Protein AF-A0A540LUL1-F1 (afdb_monomer_lite)

Radius of gyration: 25.18 Å; chains: 1; bounding box: 66×75×73 Å

Sequence (276 aa):
MALRKRLCERSNFNGKIMDSFARYYRSKMDLRKLKPMIQKRIQNRAKDYPVSAMVPVAQEVLDSRRLVMQGVSTLLKMRFDFERVPAVVELCWQAGANDGNHLNWNSESDCVGVDGAESFSSDELILVASGTLRAWDILRNGVEKLLMVYPAKVCKHCSEIHVGPSGHKARLCGIFKYESWQGTHFWRKANVDDLVPPKTVWRRRPQDPQVLLNEGRGFYGHAPAVVELCTQAGAIAPPKYHCMMKLQGVSTTLGDQRLLHPNDQMKMPVDSKVEY

Foldseek 3Di:
DQDWDWDWDFDDDPNDTDTDTQGQRPPPPQCVVVLVVLVVVQVPDDPCPLVQVLLVLLQLLVVLVVLLQVLVCVLVVDGDDDSQVVVSNSLSVRNVHDDPPPNPVPVPPDPPPPPDPPPDDLVNLLVSLQSNLVSLVSNLVSVQVSCVVWWKKAFPQNLDIDTHPDDDADLCSPVCNPPPPRSGGDIDTDHSCSNVPQCKDWDDDPPADPDHDPVCVVFTAIGRPSQRSSVVSPYDHDPVRCVRHPPDTPPPPPDDDDDDDDDDDDDDDDDDDDDD

Secondary structure (DSSP, 8-state):
-PPP--EEEEEEETTEEEEEEE--------HHHHHHHHHHHHHTS-TT-S-GGGHHHHHHHHHHHHHHHHHHHHHHSS----TTHHHHHHHHHHTT---SSGGG--TTS-----SS-----HHHHHHHHHHHHHHHHHHHHHHHHHHHHS-EEEETTT--EEESSS----S--TTSTTSSS-----EEE--HHHHS---EEEEPPTTS-SS--GGGTTTSEEEEHHHHHHHHTTPPPPGGGHHHH-SS-----S-------S--------------

Organism: Malus baccata (NCBI:txid106549)

pLDDT: mean 70.84, std 23.22, range [24.25, 97.31]

InterPro domains:
  IPR023342 APO domain [PF05634] (123-244)
  IPR023342 APO domain [PS51499] (154-239)

Structure (mmCIF, N/CA/C/O backbone):
data_AF-A0A540LUL1-F1
#
_entry.id   AF-A0A540LUL1-F1
#
loop_
_atom_site.group_PDB
_atom_site.id
_atom_site.type_symbol
_atom_site.label_atom_id
_atom_site.label_alt_id
_atom_site.label_comp_id
_atom_site.label_asym_id
_atom_site.label_entity_id
_atom_site.label_seq_id
_atom_site.pdbx_PDB_ins_code
_atom_site.Cartn_x
_atom_site.Cartn_y
_atom_site.Cartn_z
_atom_site.occupancy
_atom_site.B_iso_or_equiv
_atom_site.auth_seq_id
_atom_site.auth_comp_id
_atom_site.auth_asym_id
_atom_site.auth_atom_id
_atom_site.pdbx_PDB_model_num
ATOM 1 N N . MET A 1 1 ? -10.818 24.308 7.235 1.00 24.25 1 MET A N 1
ATOM 2 C CA . MET A 1 1 ? -11.307 24.275 5.839 1.00 24.25 1 MET A CA 1
ATOM 3 C C . MET A 1 1 ? -10.285 23.530 4.985 1.00 24.25 1 MET A C 1
ATOM 5 O O . MET A 1 1 ? -9.140 23.949 4.953 1.00 24.25 1 MET A O 1
ATOM 9 N N . ALA A 1 2 ? -10.636 22.385 4.389 1.00 28.47 2 ALA A N 1
ATOM 10 C CA . ALA A 1 2 ? -9.714 21.597 3.559 1.00 28.47 2 ALA A CA 1
ATOM 11 C C . ALA A 1 2 ? -9.934 21.927 2.074 1.00 28.47 2 ALA A C 1
ATOM 13 O O . ALA A 1 2 ? -11.043 21.741 1.565 1.00 28.47 2 ALA A O 1
ATOM 14 N N . LEU A 1 3 ? -8.895 22.427 1.396 1.00 27.09 3 LEU A N 1
ATOM 15 C CA . LEU A 1 3 ? -8.929 22.725 -0.037 1.00 27.09 3 LEU A CA 1
ATOM 16 C C . LEU A 1 3 ? -8.998 21.418 -0.843 1.00 27.09 3 LEU A C 1
ATOM 18 O O . LEU A 1 3 ? -8.136 20.549 -0.730 1.00 27.09 3 LEU A O 1
ATOM 22 N N . ARG A 1 4 ? -10.059 21.283 -1.643 1.00 40.09 4 ARG A N 1
ATOM 23 C CA . ARG A 1 4 ? -10.372 20.115 -2.477 1.00 40.09 4 ARG A CA 1
ATOM 24 C C . ARG A 1 4 ? -9.722 20.304 -3.850 1.00 40.09 4 ARG A C 1
ATOM 26 O O . ARG A 1 4 ? -10.069 21.263 -4.530 1.00 40.09 4 ARG A O 1
ATOM 33 N N . LYS A 1 5 ? -8.841 19.400 -4.290 1.00 34.97 5 LYS A N 1
ATOM 34 C CA . LYS A 1 5 ? -8.440 19.318 -5.707 1.00 34.97 5 LYS A CA 1
ATOM 35 C C . LYS A 1 5 ? -9.134 18.117 -6.348 1.00 34.97 5 LYS A C 1
ATOM 37 O O . LYS A 1 5 ? -9.058 17.010 -5.825 1.00 34.97 5 LYS A O 1
ATOM 42 N N . ARG A 1 6 ? -9.859 18.362 -7.441 1.00 37.06 6 ARG A N 1
ATOM 43 C CA . ARG A 1 6 ? -10.409 17.329 -8.328 1.00 37.06 6 ARG A CA 1
ATOM 44 C C . ARG A 1 6 ? -9.423 17.180 -9.486 1.00 37.06 6 ARG A C 1
ATOM 46 O O . ARG A 1 6 ? -9.056 18.198 -10.065 1.00 37.06 6 ARG A O 1
ATOM 53 N N . LEU A 1 7 ? -9.000 15.964 -9.805 1.00 39.41 7 LEU A N 1
ATOM 54 C CA . LEU A 1 7 ? -8.340 15.669 -11.076 1.00 39.41 7 LEU A CA 1
ATOM 55 C C . LEU A 1 7 ? -9.301 14.797 -11.884 1.00 39.41 7 LEU A C 1
ATOM 57 O O . LEU A 1 7 ? -9.873 13.848 -11.353 1.00 39.41 7 LEU A O 1
ATOM 61 N N . CYS A 1 8 ? -9.550 15.202 -13.126 1.00 32.28 8 CYS A N 1
ATOM 62 C CA . CYS A 1 8 ? -10.336 14.440 -14.086 1.00 32.28 8 CYS A CA 1
ATOM 63 C C . CYS A 1 8 ? -9.352 13.610 -14.910 1.00 32.28 8 CYS A C 1
ATOM 65 O O . CYS A 1 8 ? -8.511 14.186 -15.600 1.00 32.28 8 CYS A O 1
ATOM 67 N N . GLU A 1 9 ? -9.422 12.283 -14.815 1.00 40.88 9 GLU A N 1
ATOM 68 C CA . GLU A 1 9 ? -8.696 11.405 -15.731 1.00 40.88 9 GLU A CA 1
ATOM 69 C C . GLU A 1 9 ? -9.647 10.976 -16.849 1.00 40.88 9 GLU A C 1
ATOM 71 O O . GLU A 1 9 ? -10.632 10.266 -16.630 1.00 40.88 9 GLU A O 1
ATOM 76 N N . ARG A 1 10 ? -9.349 11.452 -18.061 1.00 31.47 10 ARG A N 1
ATOM 77 C CA . ARG A 1 10 ? -10.129 11.200 -19.272 1.00 31.47 10 ARG A CA 1
ATOM 78 C C . ARG A 1 10 ? -9.593 9.930 -19.921 1.00 31.47 10 ARG A C 1
ATOM 80 O O . ARG A 1 10 ? -8.483 9.932 -20.445 1.00 31.47 10 ARG A O 1
ATOM 87 N N . SER A 1 11 ? -10.357 8.844 -19.879 1.00 41.09 11 SER A N 1
ATOM 88 C CA . SER A 1 11 ? -10.005 7.609 -20.586 1.00 41.09 11 SER A CA 1
ATOM 89 C C . SER A 1 11 ? -11.093 7.271 -21.602 1.00 41.09 11 SER A C 1
ATOM 91 O O . SER A 1 11 ? -12.271 7.164 -21.269 1.00 41.09 11 SER A O 1
ATOM 93 N N . ASN A 1 12 ? -10.696 7.177 -22.873 1.00 31.17 12 ASN A N 1
ATOM 94 C CA . ASN A 1 12 ? -11.581 6.820 -23.976 1.00 31.17 12 ASN A CA 1
ATOM 95 C C . ASN A 1 12 ? -11.591 5.300 -24.131 1.00 31.17 12 ASN A C 1
ATOM 97 O O . ASN A 1 12 ? -10.593 4.717 -24.548 1.00 31.17 12 ASN A O 1
ATOM 101 N N . PHE A 1 13 ? -12.729 4.670 -23.846 1.00 36.03 13 PHE A N 1
ATOM 102 C CA . PHE A 1 13 ? -13.002 3.295 -24.257 1.00 36.03 13 PHE A CA 1
ATOM 103 C C . PHE A 1 13 ? -14.294 3.279 -25.082 1.00 36.03 13 PHE A C 1
ATOM 105 O O . PHE A 1 13 ? -15.354 3.683 -24.610 1.00 36.03 13 PHE A O 1
ATOM 112 N N . ASN A 1 14 ? -14.194 2.827 -26.336 1.00 34.69 14 ASN A N 1
ATOM 113 C CA . ASN A 1 14 ? -15.318 2.573 -27.250 1.00 34.69 14 ASN A CA 1
ATOM 114 C C . ASN A 1 14 ? -16.305 3.742 -27.443 1.00 34.69 14 ASN A C 1
ATOM 116 O O . ASN A 1 14 ? -17.518 3.554 -27.368 1.00 34.69 14 ASN A O 1
ATOM 120 N N . GLY A 1 15 ? -15.800 4.956 -27.684 1.00 36.44 15 GLY A N 1
ATOM 121 C CA . GLY A 1 15 ? -16.637 6.102 -28.070 1.00 36.44 15 GLY A CA 1
ATOM 122 C C . GLY A 1 15 ? -17.582 6.625 -26.979 1.00 36.44 15 GLY A C 1
ATOM 123 O O . GLY A 1 15 ? -18.372 7.527 -27.245 1.00 36.44 15 GLY A O 1
ATOM 124 N N . LYS A 1 16 ? -17.491 6.108 -25.747 1.00 29.84 16 LYS A N 1
ATOM 125 C CA . LYS A 1 16 ? -18.150 6.672 -24.565 1.00 29.84 16 LYS A CA 1
ATOM 126 C C . LYS A 1 16 ? -17.089 7.309 -23.672 1.00 29.84 16 LYS A C 1
ATOM 128 O O . LYS A 1 16 ? -16.190 6.632 -23.180 1.00 29.84 16 LYS A O 1
ATOM 133 N N . ILE A 1 17 ? -17.197 8.621 -23.473 1.00 32.31 17 ILE A N 1
ATOM 134 C CA . ILE A 1 17 ? -1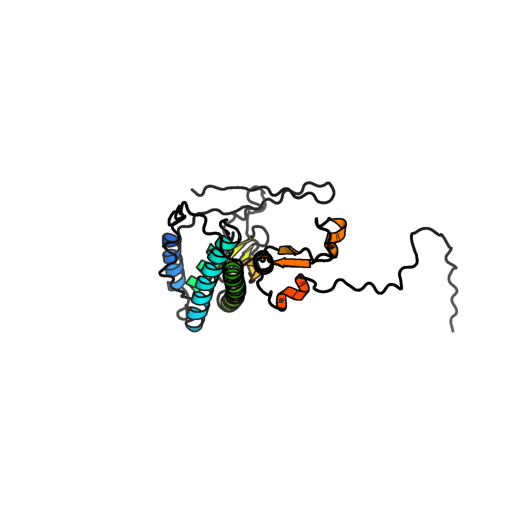6.380 9.357 -22.505 1.00 32.31 17 ILE A CA 1
ATOM 135 C C . ILE A 1 17 ? -16.874 8.951 -21.116 1.00 32.31 17 ILE A C 1
ATOM 137 O O . ILE A 1 17 ? -17.992 9.299 -20.737 1.00 32.31 17 ILE A O 1
ATOM 141 N N . MET A 1 18 ? -16.069 8.193 -20.371 1.00 26.75 18 MET A N 1
ATOM 142 C CA . MET A 1 18 ? -16.328 7.919 -18.960 1.00 26.75 18 MET A CA 1
ATOM 143 C C . MET A 1 18 ? -15.346 8.741 -18.128 1.00 26.75 18 MET A C 1
ATOM 145 O O . MET A 1 18 ? -14.151 8.449 -18.091 1.00 26.75 18 MET A O 1
ATOM 149 N N . ASP A 1 19 ? -15.850 9.792 -17.482 1.00 33.56 19 ASP A N 1
ATOM 150 C CA . ASP A 1 19 ? -15.056 10.598 -16.557 1.00 33.56 19 ASP A CA 1
ATOM 151 C C . ASP A 1 19 ? -14.828 9.799 -15.266 1.00 33.56 19 ASP A C 1
ATOM 153 O O . ASP A 1 19 ? -15.732 9.609 -14.446 1.00 33.56 19 ASP A O 1
ATOM 157 N N . SER A 1 20 ? -13.599 9.322 -15.072 1.00 32.59 20 SER A N 1
ATOM 158 C CA . SER A 1 20 ? -13.163 8.773 -13.791 1.00 32.59 20 SER A CA 1
ATOM 159 C C . SER A 1 20 ? -12.839 9.938 -12.856 1.00 32.59 20 SER A C 1
ATOM 161 O O . SER A 1 20 ? -11.774 10.556 -12.927 1.00 32.59 20 SER A O 1
ATOM 163 N N . PHE A 1 21 ? -13.778 10.279 -11.973 1.00 35.81 21 PHE A N 1
ATOM 164 C CA . PHE A 1 21 ? -13.542 11.272 -10.926 1.00 35.81 21 PHE A CA 1
ATOM 165 C C . PHE A 1 21 ? -12.774 10.645 -9.757 1.00 35.81 21 PHE A C 1
ATOM 167 O O . PHE A 1 21 ? -13.360 10.271 -8.736 1.00 35.81 21 PHE A O 1
ATOM 174 N N . ALA A 1 22 ? -11.447 10.590 -9.865 1.00 35.81 22 ALA A N 1
ATOM 175 C CA . ALA A 1 22 ? -10.591 10.344 -8.713 1.00 35.81 22 ALA A CA 1
ATOM 176 C C . ALA A 1 22 ? -10.599 11.590 -7.806 1.00 35.81 22 ALA A C 1
ATOM 178 O O . ALA A 1 22 ? -10.052 12.653 -8.118 1.00 35.81 22 ALA A O 1
ATOM 179 N N . ARG A 1 23 ? -11.281 11.496 -6.659 1.00 39.22 23 ARG A N 1
ATOM 180 C CA . ARG A 1 23 ? -11.241 12.543 -5.629 1.00 39.22 23 ARG A CA 1
ATOM 181 C C . ARG A 1 23 ? -10.072 12.280 -4.690 1.00 39.22 23 ARG A C 1
ATOM 183 O O . ARG A 1 23 ? -10.217 11.563 -3.706 1.00 39.22 23 ARG A O 1
ATOM 190 N N . TYR A 1 24 ? -8.954 12.946 -4.961 1.00 34.78 24 TYR A N 1
ATOM 191 C CA . TYR A 1 24 ? -7.818 12.997 -4.050 1.00 34.78 24 TYR A CA 1
ATOM 192 C C . TYR A 1 24 ? -8.204 13.803 -2.800 1.00 34.78 24 TYR A C 1
ATOM 194 O O . TYR A 1 24 ? -8.387 15.026 -2.853 1.00 34.78 24 TYR A O 1
ATOM 202 N N . TYR A 1 25 ? -8.318 13.149 -1.643 1.00 36.88 25 TYR A N 1
ATOM 203 C CA . TYR A 1 25 ? -8.343 13.863 -0.368 1.00 36.88 25 TYR A CA 1
ATOM 204 C C . TYR A 1 25 ? -6.926 14.359 -0.067 1.00 36.88 25 TYR A C 1
ATOM 206 O O . TYR A 1 25 ? -6.186 13.772 0.713 1.00 36.88 25 TYR A O 1
ATOM 214 N N . ARG A 1 26 ? -6.538 15.491 -0.669 1.00 37.81 26 ARG A N 1
ATOM 215 C CA . ARG A 1 26 ? -5.330 16.232 -0.277 1.00 37.81 26 ARG A CA 1
ATOM 216 C C . ARG A 1 26 ? -5.616 17.025 0.996 1.00 37.81 26 ARG A C 1
ATOM 218 O O . ARG A 1 26 ? -5.433 18.238 1.039 1.00 37.81 26 ARG A O 1
ATOM 225 N N . SER A 1 27 ? -6.090 16.371 2.055 1.00 39.91 27 SER A N 1
ATOM 226 C CA . SER A 1 27 ? -5.878 16.956 3.370 1.00 39.91 27 SER A CA 1
ATOM 227 C C . SER A 1 27 ? -4.397 16.769 3.649 1.00 39.91 27 SER A C 1
ATOM 229 O O . SER A 1 27 ? -3.958 15.639 3.851 1.00 39.91 27 SER A O 1
ATOM 231 N N . LYS A 1 28 ? -3.623 17.860 3.653 1.00 48.78 28 LYS A N 1
ATOM 232 C CA . LYS A 1 28 ? -2.400 17.927 4.461 1.00 48.78 28 LYS A CA 1
ATOM 233 C C . LYS A 1 28 ? -2.840 17.677 5.909 1.00 48.78 28 LYS A C 1
ATOM 235 O O . LYS A 1 28 ? -3.127 18.613 6.649 1.00 48.78 28 LYS A O 1
ATOM 240 N N . MET A 1 29 ? -3.080 16.416 6.253 1.00 56.56 29 MET A N 1
ATOM 241 C CA . MET A 1 29 ? -3.475 16.015 7.584 1.00 56.56 29 MET A CA 1
ATOM 242 C C . MET A 1 29 ? -2.205 16.085 8.401 1.00 56.56 29 MET A C 1
ATOM 244 O O . MET A 1 29 ? -1.263 15.336 8.155 1.00 56.56 29 MET A O 1
ATOM 248 N N . ASP A 1 30 ? -2.159 17.049 9.308 1.00 64.88 30 ASP A N 1
ATOM 249 C CA . ASP A 1 30 ? -1.009 17.219 10.171 1.00 64.88 30 ASP A CA 1
ATOM 250 C C . ASP A 1 30 ? -0.909 16.001 11.094 1.00 64.88 30 ASP A C 1
ATOM 252 O O . ASP A 1 30 ? -1.713 15.821 12.015 1.00 64.88 30 ASP A O 1
ATOM 256 N N . LEU A 1 31 ? 0.073 15.146 10.816 1.00 67.88 31 LEU A N 1
ATOM 257 C CA . LEU A 1 31 ? 0.349 13.944 11.592 1.00 67.88 31 LEU A CA 1
ATOM 258 C C . LEU A 1 31 ? 0.631 14.282 13.065 1.00 67.88 31 LEU A C 1
ATOM 260 O O . LEU A 1 31 ? 0.287 13.478 13.931 1.00 67.88 31 LEU A O 1
ATOM 264 N N . ARG A 1 32 ? 1.138 15.492 13.365 1.00 71.75 32 ARG A N 1
ATOM 265 C CA . ARG A 1 32 ? 1.334 15.992 14.740 1.00 71.75 32 ARG A CA 1
ATOM 266 C C . ARG A 1 32 ? 0.008 16.151 15.485 1.00 71.75 32 ARG A C 1
ATOM 268 O O . ARG A 1 32 ? -0.038 15.949 16.692 1.00 71.75 32 ARG A O 1
ATOM 275 N N . LYS A 1 33 ? -1.080 16.473 14.775 1.00 74.62 33 LYS A N 1
ATOM 276 C CA . LYS A 1 33 ? -2.435 16.601 15.344 1.00 74.62 33 LYS A CA 1
ATOM 277 C C . LYS A 1 33 ? -3.183 15.274 15.356 1.00 74.62 33 LYS A C 1
ATOM 279 O O . LYS A 1 33 ? -3.957 15.015 16.272 1.00 74.62 33 LYS A O 1
ATOM 284 N N . LEU A 1 34 ? -2.948 14.424 14.358 1.00 71.06 34 LEU A N 1
ATOM 285 C CA . LEU A 1 34 ? -3.613 13.129 14.253 1.00 71.06 34 LEU A CA 1
ATOM 286 C C . LEU A 1 34 ? -3.097 12.119 15.295 1.00 71.06 34 LEU A C 1
ATOM 288 O O . LEU A 1 34 ? -3.907 11.466 15.953 1.00 71.06 34 LEU A O 1
ATOM 292 N N . LYS A 1 35 ? -1.775 12.015 15.489 1.00 75.19 35 LYS A N 1
ATOM 293 C CA . LYS A 1 35 ? -1.147 11.071 16.434 1.00 75.19 35 LYS A CA 1
ATOM 294 C C . LYS A 1 35 ? -1.770 11.108 17.846 1.00 75.19 35 LYS A C 1
ATOM 296 O O . LYS A 1 35 ? -2.205 10.051 18.307 1.00 75.19 35 LYS A O 1
ATOM 301 N N . PRO A 1 36 ? -1.928 12.270 18.518 1.00 80.19 36 PRO A N 1
ATOM 302 C CA . PRO A 1 36 ? -2.542 12.313 19.848 1.00 80.19 36 PRO A CA 1
ATOM 303 C C . PRO A 1 36 ? -4.034 11.946 19.834 1.00 80.19 36 PRO A C 1
ATOM 305 O O . PRO A 1 36 ? -4.521 11.313 20.770 1.00 80.19 36 PRO A O 1
ATOM 308 N N . MET A 1 37 ? -4.775 12.267 18.764 1.00 78.25 37 MET A N 1
ATOM 309 C CA . MET A 1 37 ? -6.179 11.849 18.630 1.00 78.25 37 MET A CA 1
ATOM 310 C C . MET A 1 37 ? -6.319 10.326 18.508 1.00 78.25 37 MET A C 1
ATOM 312 O O . MET A 1 37 ? -7.299 9.749 18.980 1.00 78.25 37 MET A O 1
ATOM 316 N N . ILE A 1 38 ? -5.359 9.662 17.865 1.00 76.88 38 ILE A N 1
ATOM 317 C CA . ILE A 1 38 ? -5.307 8.199 17.745 1.00 76.88 38 ILE A CA 1
ATOM 318 C C . ILE A 1 38 ? -4.949 7.570 19.077 1.00 76.88 38 ILE A C 1
ATOM 320 O O . ILE A 1 38 ? -5.672 6.695 19.541 1.00 76.88 38 ILE A O 1
ATOM 324 N N . GLN A 1 39 ? -3.889 8.056 19.720 1.00 76.88 39 GLN A N 1
ATOM 325 C CA . GLN A 1 39 ? -3.465 7.561 21.027 1.00 76.88 39 GLN A CA 1
ATOM 326 C C . GLN A 1 39 ? -4.587 7.679 22.061 1.00 76.88 39 GLN A C 1
ATOM 328 O O . GLN A 1 39 ? -4.868 6.710 22.758 1.00 76.88 39 GLN A O 1
ATOM 333 N N . LYS A 1 40 ? -5.324 8.798 22.084 1.00 79.12 40 LYS A N 1
ATOM 334 C CA . LYS A 1 40 ? -6.499 8.954 22.955 1.00 79.12 40 LYS A CA 1
ATOM 335 C C . LYS A 1 40 ? -7.617 7.956 22.628 1.00 79.12 40 LYS A C 1
ATOM 337 O O . LYS A 1 40 ? -8.252 7.423 23.531 1.00 79.12 40 LYS A O 1
ATOM 342 N N . ARG A 1 41 ? -7.859 7.667 21.341 1.00 75.81 41 ARG A N 1
ATOM 343 C CA . ARG A 1 41 ? -8.819 6.626 20.921 1.00 75.81 41 ARG A CA 1
ATOM 344 C C . ARG A 1 41 ? -8.369 5.227 21.335 1.00 75.81 41 ARG A C 1
ATOM 346 O O . ARG A 1 41 ? -9.227 4.414 21.647 1.00 75.81 41 ARG A O 1
ATOM 353 N N . ILE A 1 42 ? -7.066 4.959 21.324 1.00 74.62 42 ILE A N 1
ATOM 354 C CA . ILE A 1 42 ? -6.462 3.686 21.727 1.00 74.62 42 ILE A CA 1
ATOM 355 C C . ILE A 1 42 ? -6.534 3.488 23.243 1.00 74.62 42 ILE A C 1
ATOM 357 O O . ILE A 1 42 ? -6.931 2.418 23.680 1.00 74.62 42 ILE A O 1
ATOM 361 N N . GLN A 1 43 ? -6.218 4.516 24.034 1.00 71.06 43 GLN A N 1
ATOM 362 C CA . GLN A 1 43 ? -6.293 4.473 25.502 1.00 71.06 43 GLN A CA 1
ATOM 363 C C . GLN A 1 43 ? -7.691 4.101 26.014 1.00 71.06 43 GLN A C 1
ATOM 365 O O . GLN A 1 43 ? -7.821 3.502 27.074 1.00 71.06 43 GLN A O 1
ATOM 370 N N . ASN A 1 44 ? -8.730 4.424 25.240 1.00 69.38 44 ASN A N 1
ATOM 371 C CA . ASN A 1 44 ? -10.119 4.098 25.555 1.00 69.38 44 ASN A CA 1
ATOM 372 C C . ASN A 1 44 ? -10.569 2.716 25.026 1.00 69.38 44 ASN A C 1
ATOM 374 O O . ASN A 1 44 ? -11.757 2.402 25.105 1.00 69.38 44 ASN A O 1
ATOM 378 N N . ARG A 1 45 ? -9.674 1.912 24.429 1.00 74.06 45 ARG A N 1
ATOM 379 C CA . ARG A 1 45 ? -9.963 0.537 23.972 1.00 74.06 45 ARG A CA 1
ATOM 380 C C . ARG A 1 45 ? -9.762 -0.479 25.102 1.00 74.06 45 ARG A C 1
ATOM 382 O O . ARG A 1 45 ? -9.459 -0.128 26.237 1.00 74.06 45 ARG A O 1
ATOM 389 N N . ALA A 1 46 ? -9.977 -1.752 24.772 1.00 66.44 46 ALA A N 1
ATOM 390 C CA . ALA A 1 46 ? -9.728 -2.878 25.661 1.00 66.44 46 ALA A CA 1
ATOM 391 C C . ALA A 1 46 ? -8.272 -2.896 26.182 1.00 66.44 46 ALA A C 1
ATOM 393 O O . ALA A 1 46 ? -7.355 -2.399 25.526 1.00 66.44 46 ALA A O 1
ATOM 394 N N . LYS A 1 47 ? -8.083 -3.437 27.395 1.00 68.50 47 LYS A N 1
ATOM 395 C CA . LYS A 1 47 ? -6.816 -3.390 28.158 1.00 68.50 47 LYS A CA 1
ATOM 396 C C . LYS A 1 47 ? -5.642 -4.118 27.489 1.00 68.50 47 LYS A C 1
ATOM 398 O O . LYS A 1 47 ? -4.499 -3.884 27.855 1.00 68.50 47 LYS A O 1
ATOM 403 N N . ASP A 1 48 ? -5.922 -5.002 26.545 1.00 74.44 48 ASP A N 1
ATOM 404 C CA . ASP A 1 48 ? -4.980 -5.832 25.789 1.00 74.44 48 ASP A CA 1
ATOM 405 C C . ASP A 1 48 ? -4.378 -5.116 24.565 1.00 74.44 48 ASP A C 1
ATOM 407 O O . ASP A 1 48 ? -3.667 -5.717 23.759 1.00 74.44 48 ASP A O 1
ATOM 411 N N . TYR A 1 49 ? -4.650 -3.818 24.422 1.00 75.94 49 TYR A N 1
ATOM 412 C CA . TYR A 1 49 ? -4.253 -3.019 23.278 1.00 75.94 49 TYR A CA 1
ATOM 413 C C . TYR A 1 49 ? -3.180 -1.970 23.635 1.00 75.94 49 TYR A C 1
ATOM 415 O O . TYR A 1 49 ? -3.338 -1.254 24.624 1.00 75.94 49 TYR A O 1
ATOM 423 N N . PRO A 1 50 ? -2.151 -1.757 22.790 1.00 84.50 50 PRO A N 1
ATOM 424 C CA . PRO A 1 50 ? -1.847 -2.477 21.550 1.00 84.50 50 PRO A CA 1
ATOM 425 C C . PRO A 1 50 ? -1.292 -3.882 21.816 1.00 84.50 50 PRO A C 1
ATOM 427 O O . PRO A 1 50 ? -0.597 -4.106 22.802 1.00 84.50 50 PRO A O 1
ATOM 430 N N . VAL A 1 51 ? -1.544 -4.815 20.891 1.00 88.75 51 VAL A N 1
ATOM 431 C CA . VAL A 1 51 ? -0.936 -6.153 20.910 1.00 88.75 51 VAL A CA 1
ATOM 432 C C . VAL A 1 51 ? 0.582 -6.015 20.755 1.00 88.75 51 VAL A C 1
ATOM 434 O O . VAL A 1 51 ? 1.076 -5.755 19.659 1.00 88.75 51 VAL A O 1
ATOM 437 N N . SER A 1 52 ? 1.329 -6.182 21.849 1.00 88.00 52 SER A N 1
ATOM 438 C CA . SER A 1 52 ? 2.775 -5.907 21.922 1.00 88.00 52 SER A CA 1
ATOM 439 C C . SER A 1 52 ? 3.597 -6.642 20.856 1.00 88.00 52 SER A C 1
ATOM 441 O O . SER A 1 52 ? 4.524 -6.069 20.286 1.00 88.00 52 SER A O 1
ATOM 443 N N . ALA A 1 53 ? 3.207 -7.872 20.511 1.00 92.00 53 ALA A N 1
ATOM 444 C CA . ALA A 1 53 ? 3.843 -8.668 19.462 1.00 92.00 53 ALA A CA 1
ATOM 445 C C . ALA A 1 53 ? 3.768 -8.026 18.061 1.00 92.00 53 ALA A C 1
ATOM 447 O O . ALA A 1 53 ? 4.580 -8.348 17.195 1.00 92.00 53 ALA A O 1
ATOM 448 N N . MET A 1 54 ? 2.814 -7.119 17.818 1.00 94.75 54 MET A N 1
ATOM 449 C CA . MET A 1 54 ? 2.649 -6.431 16.531 1.00 94.75 54 MET A CA 1
ATOM 450 C C . MET A 1 54 ? 3.426 -5.117 16.428 1.00 94.75 54 MET A C 1
ATOM 452 O O . MET A 1 54 ? 3.590 -4.608 15.320 1.00 94.75 54 MET A O 1
ATOM 456 N N . VAL A 1 55 ? 3.951 -4.586 17.535 1.00 92.62 55 VAL A N 1
ATOM 457 C CA . VAL A 1 55 ? 4.771 -3.363 17.545 1.00 92.62 55 VAL A CA 1
ATOM 458 C C . VAL A 1 55 ? 5.960 -3.441 16.570 1.00 92.62 55 VAL A C 1
ATOM 460 O O . VAL A 1 55 ? 6.095 -2.523 15.758 1.00 92.62 55 VAL A O 1
ATOM 463 N N . PRO A 1 56 ? 6.798 -4.505 16.555 1.00 94.88 56 PRO A N 1
ATOM 464 C CA . PRO A 1 56 ? 7.912 -4.587 15.605 1.00 94.88 56 PRO A CA 1
ATOM 465 C C . PRO A 1 56 ? 7.444 -4.654 14.145 1.00 94.88 56 PRO A C 1
ATOM 467 O O . PRO A 1 56 ? 8.040 -4.009 13.288 1.00 94.88 56 PRO A O 1
ATOM 470 N N . VAL A 1 57 ? 6.338 -5.354 13.861 1.00 96.25 57 VAL A N 1
ATOM 471 C CA . VAL A 1 57 ? 5.745 -5.412 12.511 1.00 96.25 57 VAL A CA 1
ATOM 472 C C . VAL A 1 57 ? 5.287 -4.023 12.069 1.00 96.25 57 VAL A C 1
ATOM 474 O O . VAL A 1 57 ? 5.516 -3.604 10.939 1.00 96.25 57 VAL A O 1
ATOM 477 N N . ALA A 1 58 ? 4.653 -3.279 12.971 1.00 94.38 58 ALA A N 1
ATOM 478 C CA . ALA A 1 58 ? 4.174 -1.935 12.702 1.00 94.38 58 ALA A CA 1
ATOM 479 C C . ALA A 1 58 ? 5.309 -0.942 12.434 1.00 94.38 58 ALA A C 1
ATOM 481 O O . ALA A 1 58 ? 5.180 -0.093 11.550 1.00 94.38 58 ALA A O 1
ATOM 482 N N . GLN A 1 59 ? 6.417 -1.071 13.166 1.00 93.50 59 GLN A N 1
ATOM 483 C CA . GLN A 1 59 ? 7.623 -0.280 12.949 1.00 93.50 59 GLN A CA 1
ATOM 484 C C . GLN A 1 59 ? 8.253 -0.604 11.588 1.00 93.50 59 GLN A C 1
ATOM 486 O O . GLN A 1 59 ? 8.496 0.300 10.789 1.00 93.50 59 GLN A O 1
ATOM 491 N N . GLU A 1 60 ? 8.390 -1.893 11.272 1.00 94.81 60 GLU A N 1
ATOM 492 C CA . GLU A 1 60 ? 8.912 -2.366 9.989 1.00 94.81 60 GLU A CA 1
ATOM 493 C C . GLU A 1 60 ? 8.073 -1.859 8.799 1.00 94.81 60 GLU A C 1
ATOM 495 O O . GLU A 1 60 ? 8.627 -1.462 7.771 1.00 94.81 60 GLU A O 1
ATOM 500 N N . VAL A 1 61 ? 6.743 -1.790 8.938 1.00 94.81 61 VAL A N 1
ATOM 501 C CA . VAL A 1 61 ? 5.842 -1.213 7.923 1.00 94.81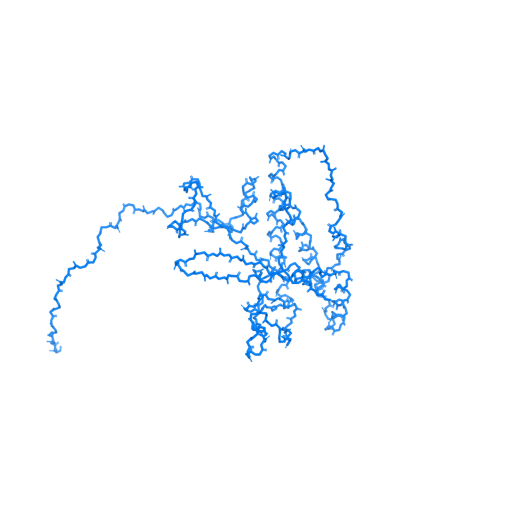 61 VAL A CA 1
ATOM 502 C C . VAL A 1 61 ? 6.122 0.273 7.695 1.00 94.81 61 VAL A C 1
ATOM 504 O O . VAL A 1 61 ? 6.172 0.713 6.543 1.00 94.81 61 VAL A O 1
ATOM 507 N N . LEU A 1 62 ? 6.307 1.058 8.760 1.00 91.25 62 LEU A N 1
ATOM 508 C CA . LEU A 1 62 ? 6.607 2.490 8.645 1.00 91.25 62 LEU A CA 1
ATOM 509 C C . LEU A 1 62 ? 7.978 2.735 8.007 1.00 91.25 62 LEU A C 1
ATOM 511 O O . LEU A 1 62 ? 8.099 3.578 7.112 1.00 91.25 62 LEU A O 1
ATOM 515 N N . ASP A 1 63 ? 8.986 1.965 8.411 1.00 91.38 63 ASP A N 1
ATOM 516 C CA . ASP A 1 63 ? 10.337 2.047 7.859 1.00 91.38 63 ASP A CA 1
ATOM 517 C C . ASP A 1 63 ? 10.368 1.640 6.382 1.00 91.38 63 ASP A C 1
ATOM 519 O O . ASP A 1 63 ? 10.893 2.370 5.539 1.00 91.38 63 ASP A O 1
ATOM 523 N N . SER A 1 64 ? 9.710 0.535 6.037 1.00 93.62 64 SER A N 1
ATOM 524 C CA . SER A 1 64 ? 9.589 0.068 4.653 1.00 93.62 64 SER A CA 1
ATOM 525 C C . SER A 1 64 ? 8.840 1.067 3.780 1.00 93.62 64 SER A C 1
ATOM 527 O O . SER A 1 64 ? 9.254 1.351 2.657 1.00 93.62 64 SER A O 1
ATOM 529 N N . ARG A 1 65 ? 7.773 1.681 4.304 1.00 90.06 65 ARG A N 1
ATOM 530 C CA . ARG A 1 65 ? 7.058 2.759 3.614 1.00 90.06 65 ARG A CA 1
ATOM 531 C C . ARG A 1 65 ? 7.983 3.935 3.297 1.00 90.06 65 ARG A C 1
ATOM 533 O O . ARG A 1 65 ? 7.922 4.462 2.186 1.00 90.06 65 ARG A O 1
ATOM 540 N N . ARG A 1 66 ? 8.826 4.352 4.248 1.00 87.62 66 ARG A N 1
ATOM 541 C CA . ARG A 1 66 ? 9.803 5.433 4.039 1.00 87.62 66 ARG A CA 1
ATOM 542 C C . ARG A 1 66 ? 10.783 5.074 2.923 1.00 87.62 66 ARG A C 1
ATOM 544 O O . ARG A 1 66 ? 10.967 5.884 2.019 1.00 87.62 66 ARG A O 1
ATOM 551 N N . LEU A 1 67 ? 11.339 3.865 2.957 1.00 91.44 67 LEU A N 1
ATOM 552 C CA . LEU A 1 67 ? 12.281 3.385 1.943 1.00 91.44 67 LEU A CA 1
ATOM 553 C C . LEU A 1 67 ? 11.648 3.323 0.548 1.00 91.44 67 LEU A C 1
ATOM 555 O O . LEU A 1 67 ? 12.263 3.774 -0.412 1.00 91.44 67 LEU A O 1
ATOM 559 N N . VAL A 1 68 ? 10.400 2.852 0.433 1.00 90.00 68 VAL A N 1
ATOM 560 C CA . VAL A 1 68 ? 9.668 2.861 -0.845 1.00 90.00 68 VAL A CA 1
ATOM 561 C C . VAL A 1 68 ? 9.497 4.286 -1.366 1.00 90.00 68 VAL A C 1
ATOM 563 O O . VAL A 1 68 ? 9.763 4.546 -2.535 1.00 90.00 68 VAL A O 1
ATOM 566 N N . MET A 1 69 ? 9.066 5.225 -0.519 1.00 84.88 69 MET A N 1
ATOM 567 C CA . MET A 1 69 ? 8.879 6.618 -0.940 1.00 84.88 69 MET A CA 1
ATOM 568 C C . MET A 1 69 ? 10.189 7.271 -1.388 1.00 84.88 69 MET A C 1
ATOM 570 O O . MET A 1 69 ? 10.205 7.947 -2.413 1.00 84.88 69 MET A O 1
ATOM 574 N N . GLN A 1 70 ? 11.270 7.065 -0.633 1.00 85.44 70 GLN A N 1
ATOM 575 C CA . GLN A 1 70 ? 12.596 7.586 -0.965 1.00 85.44 70 GLN A CA 1
ATOM 576 C C . GLN A 1 70 ? 13.099 6.991 -2.278 1.00 85.44 70 GLN A C 1
ATOM 578 O O . GLN A 1 70 ? 13.409 7.736 -3.200 1.00 85.44 70 GLN A O 1
ATOM 583 N N . GLY A 1 71 ? 13.097 5.664 -2.399 1.00 89.31 71 GLY A N 1
ATOM 584 C CA . GLY A 1 71 ? 13.604 4.983 -3.581 1.00 89.31 71 GLY A CA 1
ATOM 585 C C . GLY A 1 71 ? 12.822 5.311 -4.850 1.00 89.31 71 GLY A C 1
ATOM 586 O O . GLY A 1 71 ? 13.419 5.639 -5.870 1.00 89.31 71 GLY A O 1
ATOM 587 N N . VAL A 1 72 ? 11.486 5.349 -4.787 1.00 87.06 72 VAL A N 1
ATOM 588 C CA . VAL A 1 72 ? 10.673 5.780 -5.936 1.00 87.06 72 VAL A CA 1
ATOM 589 C C . VAL A 1 72 ? 10.942 7.246 -6.293 1.00 87.06 72 VAL A C 1
ATOM 591 O O . VAL A 1 72 ? 11.017 7.574 -7.476 1.00 87.06 72 VAL A O 1
ATOM 594 N N . SER A 1 73 ? 11.127 8.125 -5.300 1.00 84.12 73 SER A N 1
ATOM 595 C CA . SER A 1 73 ? 11.477 9.529 -5.546 1.00 84.12 73 SER A CA 1
ATOM 596 C C . SER A 1 73 ? 12.839 9.671 -6.226 1.00 84.12 73 SER A C 1
ATOM 598 O O . SER A 1 73 ? 12.970 10.487 -7.136 1.00 84.12 73 SER A O 1
ATOM 600 N N . THR A 1 74 ? 13.829 8.872 -5.824 1.00 86.31 74 THR A N 1
ATOM 601 C CA . THR A 1 74 ? 15.153 8.829 -6.458 1.00 86.31 74 THR A CA 1
ATOM 602 C C . THR A 1 74 ? 15.059 8.339 -7.903 1.00 86.31 74 THR A C 1
ATOM 604 O O . THR A 1 74 ? 15.635 8.954 -8.796 1.00 86.31 74 THR A O 1
ATOM 607 N N . LEU A 1 75 ? 14.275 7.286 -8.160 1.00 86.00 75 LEU A N 1
ATOM 608 C CA . LEU A 1 75 ? 14.134 6.690 -9.494 1.00 86.00 75 LEU A CA 1
ATOM 609 C C . LEU A 1 75 ? 13.322 7.557 -10.475 1.00 86.00 75 LEU A C 1
ATOM 611 O O . LEU A 1 75 ? 13.631 7.579 -11.662 1.00 86.00 75 LEU A O 1
ATOM 615 N N . LEU A 1 76 ? 12.290 8.273 -10.012 1.00 81.62 76 LEU A N 1
ATOM 616 C CA . LEU A 1 76 ? 11.418 9.091 -10.875 1.00 81.62 76 LEU A CA 1
ATOM 617 C C . LEU A 1 76 ? 11.772 10.583 -10.903 1.00 81.62 76 LEU A C 1
ATOM 619 O O . LEU A 1 76 ? 11.168 11.323 -11.679 1.00 81.62 76 LEU A O 1
ATOM 623 N N . LYS A 1 77 ? 12.675 11.055 -10.030 1.00 67.62 77 LYS A N 1
ATOM 624 C CA . LYS A 1 77 ? 12.896 12.492 -9.750 1.00 67.62 77 LYS A CA 1
ATOM 625 C C . LYS A 1 77 ? 11.591 13.257 -9.441 1.00 67.62 77 LYS A C 1
ATOM 627 O O . LYS A 1 77 ? 11.520 14.476 -9.578 1.00 67.62 77 LYS A O 1
ATOM 632 N N . MET A 1 78 ? 10.539 12.546 -9.030 1.00 58.62 78 MET A N 1
ATOM 633 C CA . MET A 1 78 ? 9.205 13.072 -8.742 1.00 58.62 78 MET A CA 1
ATOM 634 C C . MET A 1 78 ? 8.701 12.517 -7.414 1.00 58.62 78 MET A C 1
ATOM 636 O O . MET A 1 78 ? 8.988 11.378 -7.050 1.00 58.62 78 MET A O 1
ATOM 640 N N . ARG A 1 79 ? 7.891 13.304 -6.699 1.00 53.66 79 ARG A N 1
ATOM 641 C CA . ARG A 1 79 ? 7.276 12.840 -5.452 1.00 53.66 79 ARG A CA 1
ATOM 642 C C . ARG A 1 79 ? 6.197 11.797 -5.735 1.00 53.66 79 ARG A C 1
ATOM 644 O O . ARG A 1 79 ? 5.226 12.069 -6.439 1.00 53.66 79 ARG A O 1
ATOM 651 N N . PHE A 1 80 ? 6.359 10.621 -5.138 1.00 57.25 80 PHE A N 1
ATOM 652 C CA . PHE A 1 80 ? 5.361 9.560 -5.160 1.00 57.25 80 PHE A CA 1
ATOM 653 C C . PHE A 1 80 ? 4.420 9.708 -3.966 1.00 57.25 80 PHE A C 1
ATOM 655 O O . PHE A 1 80 ? 4.769 9.380 -2.830 1.00 57.25 80 PHE A O 1
ATOM 662 N N . ASP A 1 81 ? 3.218 10.216 -4.220 1.00 53.84 81 ASP A N 1
ATOM 663 C CA . ASP A 1 81 ? 2.193 10.351 -3.193 1.00 53.84 81 ASP A CA 1
ATOM 664 C C . ASP A 1 81 ? 1.248 9.135 -3.245 1.00 53.84 81 ASP A C 1
ATOM 666 O O . ASP A 1 81 ? 0.590 8.887 -4.256 1.00 53.84 81 ASP A O 1
ATOM 670 N N . PHE A 1 82 ? 1.138 8.370 -2.151 1.00 58.44 82 PHE A N 1
ATOM 671 C CA . PHE A 1 82 ? 0.045 7.398 -2.015 1.00 58.44 82 PHE A CA 1
ATOM 672 C C . PHE A 1 82 ? -1.227 8.125 -1.550 1.00 58.44 82 PHE A C 1
ATOM 674 O O . PHE A 1 82 ? -1.220 8.801 -0.520 1.00 58.44 82 PHE A O 1
ATOM 681 N N . GLU A 1 83 ? -2.363 7.921 -2.223 1.00 56.53 83 GLU A N 1
ATOM 682 C CA . GLU A 1 83 ? -3.635 8.557 -1.818 1.00 56.53 83 GLU A CA 1
ATOM 683 C C . GLU A 1 83 ? -4.083 8.149 -0.401 1.00 56.53 83 GLU A C 1
ATOM 685 O O . GLU A 1 83 ? -4.832 8.863 0.264 1.00 56.53 83 GLU A O 1
ATOM 690 N N . ARG A 1 84 ? -3.613 6.988 0.073 1.00 66.56 84 ARG A N 1
ATOM 691 C CA . ARG A 1 84 ? -4.049 6.323 1.309 1.00 66.56 84 ARG A CA 1
ATOM 692 C C . ARG A 1 84 ? -2.977 6.299 2.407 1.00 66.56 84 ARG A C 1
ATOM 694 O O . ARG A 1 84 ? -3.133 5.579 3.391 1.00 66.56 84 ARG A O 1
ATOM 701 N N . VAL A 1 85 ? -1.926 7.127 2.285 1.00 66.50 85 VAL A N 1
ATOM 702 C CA . VAL A 1 85 ? -0.847 7.278 3.290 1.00 66.50 85 VAL A CA 1
ATOM 703 C C . VAL A 1 85 ? -1.362 7.316 4.741 1.00 66.50 85 VAL A C 1
ATOM 705 O O . VAL A 1 85 ? -0.803 6.594 5.569 1.00 66.50 85 VAL A O 1
ATOM 708 N N . PRO A 1 86 ? -2.403 8.102 5.087 1.00 75.62 86 PRO A N 1
ATOM 709 C CA . PRO A 1 86 ? -2.838 8.215 6.477 1.00 75.62 86 PRO A CA 1
ATOM 710 C C . PRO A 1 86 ? -3.380 6.907 7.057 1.00 75.62 86 PRO A C 1
ATOM 712 O O . PRO A 1 86 ? -3.239 6.683 8.253 1.00 75.62 86 PRO A O 1
ATOM 715 N N . ALA A 1 87 ? -3.966 6.031 6.234 1.00 83.44 87 ALA A N 1
ATOM 716 C CA . ALA A 1 87 ? -4.556 4.782 6.705 1.00 83.44 87 ALA A CA 1
ATOM 717 C C . ALA A 1 87 ? -3.493 3.776 7.168 1.00 83.44 87 ALA A C 1
ATOM 719 O O . ALA A 1 87 ? -3.672 3.140 8.202 1.00 83.44 87 ALA A O 1
ATOM 720 N N . VAL A 1 88 ? -2.372 3.667 6.443 1.00 87.31 88 VAL A N 1
ATOM 721 C CA . VAL A 1 88 ? -1.240 2.807 6.838 1.00 87.31 88 VAL A CA 1
ATOM 722 C C . VAL A 1 88 ? -0.586 3.335 8.115 1.00 87.31 88 VAL A C 1
ATOM 724 O O . VAL A 1 88 ? -0.321 2.571 9.034 1.00 87.31 88 VAL A O 1
ATOM 727 N N . VAL A 1 89 ? -0.379 4.652 8.207 1.00 86.94 89 VAL A N 1
ATOM 728 C CA . VAL A 1 89 ? 0.227 5.277 9.393 1.00 86.94 89 VAL A CA 1
ATOM 729 C C . VAL A 1 89 ? -0.676 5.134 10.623 1.00 86.94 89 VAL A C 1
ATOM 731 O O . VAL A 1 89 ? -0.204 4.754 11.691 1.00 86.94 89 VAL A O 1
ATOM 734 N N . GLU A 1 90 ? -1.982 5.376 10.472 1.00 85.88 90 GLU A N 1
ATOM 735 C CA . GLU A 1 90 ? -2.980 5.129 11.519 1.00 85.88 90 GLU A CA 1
ATOM 736 C C . GLU A 1 90 ? -2.959 3.663 11.965 1.00 85.88 90 GLU A C 1
ATOM 738 O O . GLU A 1 90 ? -2.942 3.421 13.167 1.00 85.88 90 GLU A O 1
ATOM 743 N N . LEU A 1 91 ? -2.913 2.702 11.031 1.00 88.81 91 LEU A N 1
ATOM 744 C CA . LEU A 1 91 ? -2.830 1.269 11.334 1.00 88.81 91 LEU A CA 1
ATOM 745 C C . LEU A 1 91 ? -1.581 0.928 12.164 1.00 88.81 91 LEU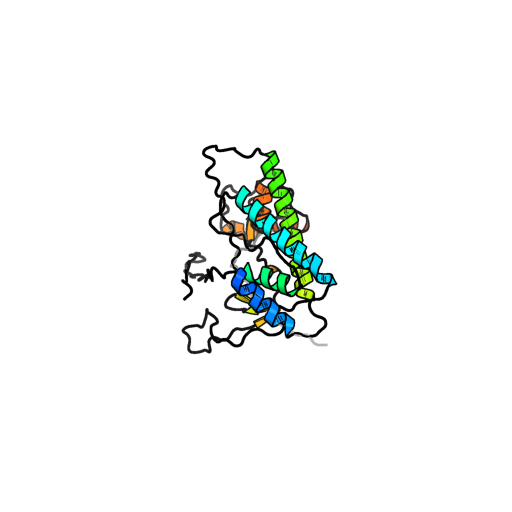 A C 1
ATOM 747 O O . LEU A 1 91 ? -1.686 0.223 13.165 1.00 88.81 91 LEU A O 1
ATOM 751 N N . CYS A 1 92 ? -0.415 1.468 11.804 1.00 91.00 92 CYS A N 1
ATOM 752 C CA . CYS A 1 92 ? 0.828 1.241 12.544 1.00 91.00 92 CYS A CA 1
ATOM 753 C C . CYS A 1 92 ? 0.821 1.876 13.939 1.00 91.00 92 CYS A C 1
ATOM 755 O O . CYS A 1 92 ? 1.256 1.249 14.903 1.00 91.00 92 CYS A O 1
ATOM 757 N N . TRP A 1 93 ? 0.302 3.097 14.083 1.00 89.31 93 TRP A N 1
ATOM 758 C CA . TRP A 1 93 ? 0.148 3.728 15.399 1.00 89.31 93 TRP A CA 1
ATOM 759 C C . TRP A 1 93 ? -0.856 2.988 16.274 1.00 89.31 93 TRP A C 1
ATOM 761 O O . TRP A 1 93 ? -0.647 2.839 17.476 1.00 89.31 93 TRP A O 1
ATOM 771 N N . GLN A 1 94 ? -1.917 2.469 15.660 1.00 87.69 94 GLN A N 1
ATOM 772 C CA . GLN A 1 94 ? -2.823 1.523 16.283 1.00 87.69 94 GLN A CA 1
ATOM 773 C C . GLN A 1 94 ? -2.077 0.281 16.776 1.00 87.69 94 GLN A C 1
ATOM 775 O O . GLN A 1 94 ? -2.343 -0.170 17.881 1.00 87.69 94 GLN A O 1
ATOM 780 N N . ALA A 1 95 ? -1.089 -0.213 16.053 1.00 88.25 95 ALA A N 1
ATOM 781 C CA . ALA A 1 95 ? -0.267 -1.323 16.508 1.00 88.25 95 ALA A CA 1
ATOM 782 C C . ALA A 1 95 ? 0.842 -0.959 17.512 1.00 88.25 95 ALA A C 1
ATOM 784 O O . ALA A 1 95 ? 1.614 -1.824 17.909 1.00 88.25 95 ALA A O 1
ATOM 785 N N . GLY A 1 96 ? 0.904 0.296 17.965 1.00 86.00 96 GLY A N 1
ATOM 786 C CA . GLY A 1 96 ? 1.873 0.752 18.960 1.00 86.00 96 GLY A CA 1
ATOM 787 C C . GLY A 1 96 ? 3.229 1.162 18.387 1.00 86.00 96 GLY A C 1
ATOM 788 O O . GLY A 1 96 ? 4.143 1.426 19.165 1.00 86.00 96 GLY A O 1
ATOM 789 N N . ALA A 1 97 ? 3.377 1.269 17.060 1.00 87.50 97 ALA A N 1
ATOM 790 C CA . ALA A 1 97 ? 4.582 1.856 16.481 1.00 87.50 97 ALA A CA 1
ATOM 791 C C . ALA A 1 97 ? 4.738 3.302 16.963 1.00 87.50 97 ALA A C 1
ATOM 793 O O . ALA A 1 97 ? 3.803 4.106 16.880 1.00 87.50 97 ALA A O 1
ATOM 794 N N . ASN A 1 98 ? 5.926 3.654 17.445 1.00 73.75 98 ASN A N 1
ATOM 795 C CA . ASN A 1 98 ? 6.234 5.017 17.838 1.00 73.75 98 ASN A CA 1
ATOM 796 C C . ASN A 1 98 ? 7.256 5.595 16.876 1.00 73.75 98 ASN A C 1
ATOM 798 O O . ASN A 1 98 ? 8.460 5.452 17.048 1.00 73.75 98 ASN A O 1
ATOM 802 N N . ASP A 1 99 ? 6.755 6.288 15.868 1.00 63.78 99 ASP A N 1
ATOM 803 C CA . ASP A 1 99 ? 7.633 6.983 14.952 1.00 63.78 99 ASP A CA 1
ATOM 804 C C . ASP A 1 99 ? 8.059 8.321 15.568 1.00 63.78 99 ASP A C 1
ATOM 806 O O . ASP A 1 99 ? 7.246 9.250 15.689 1.00 63.78 99 ASP A O 1
ATOM 810 N N . GLY A 1 100 ? 9.307 8.383 16.035 1.00 57.16 100 GLY A N 1
ATOM 811 C CA . GLY A 1 100 ? 9.965 9.618 16.468 1.00 57.16 100 GLY A CA 1
ATOM 812 C C . GLY A 1 100 ? 10.350 10.534 15.299 1.00 57.16 100 GLY A C 1
ATOM 813 O O . GLY A 1 100 ? 10.520 11.732 15.505 1.00 57.16 100 GLY A O 1
ATOM 814 N N . ASN A 1 101 ? 10.397 10.011 14.065 1.00 53.09 101 ASN A N 1
ATOM 815 C CA . ASN A 1 101 ? 10.969 10.683 12.894 1.00 53.09 101 ASN A CA 1
ATOM 816 C C . ASN A 1 101 ? 9.931 11.088 11.827 1.00 53.09 101 ASN A C 1
ATOM 818 O O . ASN A 1 101 ? 10.227 11.909 10.960 1.00 53.09 101 ASN A O 1
ATOM 822 N N . HIS A 1 102 ? 8.683 10.613 11.896 1.00 50.06 102 HIS A N 1
ATOM 823 C CA . HIS A 1 102 ? 7.630 11.000 10.939 1.00 50.06 102 HIS A CA 1
ATOM 824 C C . HIS A 1 102 ? 7.154 12.460 11.067 1.00 50.06 102 HIS A C 1
ATOM 826 O O . HIS A 1 102 ? 6.451 12.962 10.186 1.00 50.06 102 HIS A O 1
ATOM 832 N N . LEU A 1 103 ? 7.499 13.153 12.161 1.00 46.75 103 LEU A N 1
ATOM 833 C CA . LEU A 1 103 ? 7.124 14.556 12.378 1.00 46.75 103 LEU A CA 1
ATOM 834 C C . LEU A 1 103 ? 7.955 15.537 11.539 1.00 46.75 103 LEU A C 1
ATOM 836 O O . LEU A 1 103 ? 7.549 16.697 11.408 1.00 46.75 103 LEU A O 1
ATOM 840 N N . ASN A 1 104 ? 9.061 15.068 10.951 1.00 43.28 104 ASN A N 1
ATOM 841 C CA . ASN A 1 104 ? 9.944 15.849 10.091 1.00 43.28 104 ASN A CA 1
ATOM 842 C C . ASN A 1 104 ? 9.808 15.496 8.600 1.00 43.28 104 ASN A C 1
ATOM 844 O O . ASN A 1 104 ? 10.729 15.699 7.823 1.00 43.28 104 ASN A O 1
ATOM 848 N N . TRP A 1 105 ? 8.639 15.029 8.152 1.00 43.94 105 TRP A N 1
ATOM 849 C CA . TRP A 1 105 ? 8.243 15.260 6.757 1.00 43.94 105 TRP A CA 1
ATOM 850 C C . TRP A 1 105 ? 7.719 16.696 6.628 1.00 43.94 105 TRP A C 1
ATOM 852 O O . TRP A 1 105 ? 6.561 16.940 6.281 1.00 43.94 105 TRP A O 1
ATOM 862 N N . ASN A 1 106 ? 8.577 17.671 6.946 1.00 34.84 106 ASN A N 1
ATOM 863 C CA . ASN A 1 106 ? 8.387 19.009 6.421 1.00 34.84 106 ASN A CA 1
ATOM 864 C C . ASN A 1 106 ? 8.467 18.869 4.905 1.00 34.84 106 ASN A C 1
ATOM 866 O O . ASN A 1 106 ? 9.459 18.409 4.349 1.00 34.84 106 ASN A O 1
ATOM 870 N N . SER A 1 107 ? 7.410 19.298 4.228 1.00 42.69 107 SER A N 1
ATOM 871 C CA . SER A 1 107 ? 7.356 19.395 2.771 1.00 42.69 107 SER A CA 1
ATOM 872 C C . SER A 1 107 ? 8.399 20.376 2.188 1.00 42.69 107 SER A C 1
ATOM 874 O O . SER A 1 107 ? 8.352 20.613 0.983 1.00 42.69 107 SER A O 1
ATOM 876 N N . GLU A 1 108 ? 9.306 20.902 3.017 1.00 37.12 108 GLU A N 1
ATOM 877 C CA . GLU A 1 108 ? 10.256 21.996 2.787 1.00 37.12 108 GLU A CA 1
ATOM 878 C C . GLU A 1 108 ? 11.681 21.718 3.306 1.00 37.12 108 GLU A C 1
ATOM 880 O O . GLU A 1 108 ? 12.481 22.641 3.318 1.00 37.12 108 GLU A O 1
ATOM 885 N N . SER A 1 109 ? 12.041 20.492 3.707 1.00 42.38 109 SER A N 1
ATOM 886 C CA . SER A 1 109 ? 13.458 20.183 3.966 1.00 42.38 109 SER A CA 1
ATOM 887 C C . SER A 1 109 ? 14.001 19.306 2.848 1.00 42.38 109 SER A C 1
ATOM 889 O O . SER A 1 109 ? 13.641 18.136 2.723 1.00 42.38 109 SER A O 1
ATOM 891 N N . ASP A 1 110 ? 14.839 19.949 2.043 1.00 35.91 110 ASP A N 1
ATOM 892 C CA . ASP A 1 110 ? 15.930 19.363 1.279 1.00 35.91 110 ASP A CA 1
ATOM 893 C C . ASP A 1 110 ? 15.524 18.713 -0.053 1.00 35.91 110 ASP A C 1
ATOM 895 O O . ASP A 1 110 ? 15.942 17.615 -0.408 1.00 35.91 110 ASP A O 1
ATOM 899 N N . CYS A 1 111 ? 14.849 19.489 -0.911 1.00 34.38 111 CYS A N 1
ATOM 900 C CA . CYS A 1 111 ? 15.511 19.685 -2.200 1.00 34.38 111 CYS A CA 1
ATOM 901 C C . CYS A 1 111 ? 16.771 20.491 -1.883 1.00 34.38 111 CYS A C 1
ATOM 903 O O . CYS A 1 111 ? 16.741 21.720 -1.871 1.00 34.38 111 CYS A O 1
ATOM 905 N N . VAL A 1 112 ? 17.858 19.806 -1.516 1.00 32.16 112 VAL A N 1
ATOM 906 C CA . VAL A 1 112 ? 19.157 20.456 -1.596 1.00 32.16 112 VAL A CA 1
ATOM 907 C C . VAL A 1 112 ? 19.251 20.856 -3.059 1.00 32.16 112 VAL A C 1
ATOM 909 O O . VAL A 1 112 ? 19.282 19.999 -3.943 1.00 32.16 112 VAL A O 1
ATOM 912 N N . GLY A 1 113 ? 19.157 22.159 -3.314 1.00 38.00 113 GLY A N 1
ATOM 913 C CA . GLY A 1 113 ? 19.614 22.743 -4.558 1.00 38.00 113 GLY A CA 1
ATOM 914 C C . GLY A 1 113 ? 21.111 22.507 -4.597 1.0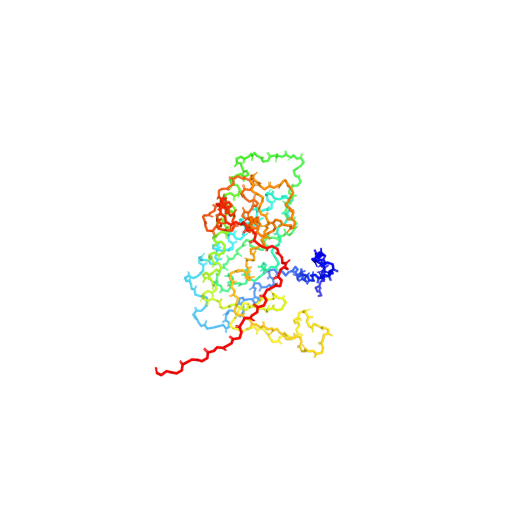0 38.00 113 GLY A C 1
ATOM 915 O O . GLY A 1 113 ? 21.887 23.375 -4.223 1.00 38.00 113 GLY A O 1
ATOM 916 N N . VAL A 1 114 ? 21.509 21.283 -4.934 1.00 39.88 114 VAL A N 1
ATOM 917 C CA . VAL A 1 114 ? 22.860 21.023 -5.384 1.00 39.88 114 VAL A CA 1
ATOM 918 C C . VAL A 1 114 ? 22.814 21.402 -6.852 1.00 39.88 114 VAL A C 1
ATOM 920 O O . VAL A 1 114 ? 22.279 20.661 -7.677 1.00 39.88 114 VAL A O 1
ATOM 923 N N . ASP A 1 115 ? 23.339 22.585 -7.159 1.00 40.31 115 ASP A N 1
ATOM 924 C CA . ASP A 1 115 ? 23.741 23.023 -8.501 1.00 40.31 115 ASP A CA 1
ATOM 925 C C . ASP A 1 115 ? 24.899 22.148 -9.036 1.00 40.31 115 ASP A C 1
ATOM 927 O O . ASP A 1 115 ? 25.934 22.616 -9.499 1.00 40.31 115 ASP A O 1
ATOM 931 N N . GLY A 1 116 ? 24.734 20.831 -8.954 1.00 45.12 116 GLY A N 1
ATOM 932 C CA . GLY A 1 116 ? 25.682 19.816 -9.367 1.00 45.12 116 GLY A CA 1
ATOM 933 C C . GLY A 1 116 ? 24.892 18.556 -9.657 1.00 45.12 116 GLY A C 1
ATOM 934 O O . GLY A 1 116 ? 24.512 17.825 -8.748 1.00 45.12 116 GLY A O 1
ATOM 935 N N . ALA A 1 117 ? 24.576 18.336 -10.930 1.00 48.84 117 ALA A N 1
ATOM 936 C CA . ALA A 1 117 ? 23.938 17.116 -11.389 1.00 48.84 117 ALA A CA 1
ATOM 937 C C . ALA A 1 117 ? 24.909 15.937 -11.218 1.00 48.84 117 ALA A C 1
ATOM 939 O O . ALA A 1 117 ? 25.577 15.536 -12.167 1.00 48.84 117 ALA A O 1
ATOM 940 N N . GLU A 1 118 ? 24.985 15.369 -10.015 1.00 56.56 118 GLU A N 1
ATOM 941 C CA . GLU A 1 118 ? 25.525 14.028 -9.832 1.00 56.56 118 GLU A CA 1
ATOM 942 C C . GLU A 1 118 ? 24.547 13.058 -10.504 1.00 56.56 118 GLU A C 1
ATOM 944 O O . GLU A 1 118 ? 23.470 12.730 -10.000 1.00 56.56 118 GLU A O 1
ATOM 949 N N . SER A 1 119 ? 24.863 12.677 -11.740 1.00 69.56 119 SER A N 1
ATOM 950 C CA . SER A 1 119 ? 24.178 11.588 -12.419 1.00 69.56 119 SER A CA 1
ATOM 951 C C . SER A 1 119 ? 24.468 10.303 -11.651 1.00 69.56 119 SER A C 1
ATOM 953 O O . SER A 1 119 ? 25.609 9.845 -11.666 1.00 69.56 119 SER A O 1
ATOM 955 N N . PHE A 1 120 ? 23.454 9.728 -10.999 1.00 72.50 120 PHE A N 1
ATOM 956 C CA . PHE A 1 120 ? 23.564 8.396 -10.404 1.00 72.50 120 PHE A CA 1
ATOM 957 C C . PHE A 1 120 ? 24.153 7.415 -11.419 1.00 72.50 120 PHE A C 1
ATOM 959 O O . PHE A 1 120 ? 23.702 7.349 -12.569 1.00 72.50 120 PHE A O 1
ATOM 966 N N . SER A 1 121 ? 25.146 6.651 -10.983 1.00 87.19 121 SER A N 1
ATOM 967 C CA . SER A 1 121 ? 25.676 5.540 -11.762 1.00 87.19 121 SER A CA 1
ATOM 968 C C . SER A 1 121 ? 24.612 4.449 -11.937 1.00 87.19 121 SER A C 1
ATOM 970 O O . SER A 1 121 ? 23.651 4.342 -11.168 1.00 87.19 121 SER A O 1
ATOM 972 N N . SER A 1 122 ? 24.785 3.605 -12.958 1.00 88.81 122 SER A N 1
ATOM 973 C CA . SER A 1 122 ? 23.879 2.474 -13.193 1.00 88.81 122 SER A CA 1
ATOM 974 C C . SER A 1 122 ? 23.809 1.540 -11.978 1.00 88.81 122 SER A C 1
ATOM 976 O O . SER A 1 122 ? 22.728 1.071 -11.630 1.00 88.81 122 SER A O 1
ATOM 978 N N . ASP A 1 123 ? 24.935 1.310 -11.301 1.00 91.38 123 ASP A N 1
ATOM 979 C CA . ASP A 1 123 ? 25.009 0.411 -10.146 1.00 91.38 123 ASP A CA 1
ATOM 980 C C . ASP A 1 123 ? 24.269 0.979 -8.927 1.00 91.38 123 ASP A C 1
ATOM 982 O O . ASP A 1 123 ? 23.551 0.252 -8.236 1.00 91.38 123 ASP A O 1
ATOM 986 N N . GLU A 1 124 ? 24.351 2.291 -8.693 1.00 91.25 124 GLU A N 1
ATOM 987 C CA . GLU A 1 124 ? 23.587 2.960 -7.633 1.00 91.25 124 GLU A CA 1
ATOM 988 C C . GLU A 1 124 ? 22.078 2.892 -7.884 1.00 91.25 124 GLU A C 1
ATOM 990 O O . GLU A 1 124 ? 21.309 2.630 -6.956 1.00 91.25 124 GLU A O 1
ATOM 995 N N . LEU A 1 125 ? 21.637 3.065 -9.136 1.00 90.62 125 LEU A N 1
ATOM 996 C CA . LEU A 1 125 ? 20.225 2.916 -9.498 1.00 90.62 125 LEU A CA 1
ATOM 997 C C . LEU A 1 125 ? 19.729 1.486 -9.258 1.00 90.62 125 LEU A C 1
ATOM 999 O O . LEU A 1 125 ? 18.639 1.311 -8.706 1.00 90.62 125 LEU A O 1
ATOM 1003 N N . ILE A 1 126 ? 20.536 0.475 -9.592 1.00 94.44 126 ILE A N 1
ATOM 1004 C CA . ILE A 1 126 ? 20.218 -0.937 -9.335 1.00 94.44 126 ILE A CA 1
ATOM 1005 C C . ILE A 1 126 ? 20.100 -1.201 -7.828 1.00 94.44 126 ILE A C 1
ATOM 1007 O O . ILE A 1 126 ? 19.162 -1.882 -7.393 1.00 94.44 126 ILE A O 1
ATOM 1011 N N . LEU A 1 127 ? 21.009 -0.653 -7.014 1.00 94.56 127 LEU A N 1
ATOM 1012 C CA . LEU A 1 127 ? 20.974 -0.785 -5.553 1.00 94.56 127 LEU A CA 1
ATOM 1013 C C . LEU A 1 127 ? 19.717 -0.141 -4.957 1.00 94.56 127 LEU A C 1
ATOM 1015 O O . LEU A 1 127 ? 19.003 -0.783 -4.177 1.00 94.56 127 LEU A O 1
ATOM 1019 N N . VAL A 1 128 ? 19.400 1.091 -5.366 1.00 93.62 128 VAL A N 1
ATOM 1020 C CA . VAL A 1 128 ? 18.184 1.799 -4.939 1.00 93.62 128 VAL A CA 1
ATOM 1021 C C . VAL A 1 128 ? 16.937 1.021 -5.352 1.00 93.62 128 VAL A C 1
ATOM 1023 O O . VAL A 1 128 ? 16.042 0.805 -4.531 1.00 93.62 128 VAL A O 1
ATOM 1026 N N . ALA A 1 129 ? 16.874 0.546 -6.594 1.00 95.19 129 ALA A N 1
ATOM 1027 C CA . ALA A 1 129 ? 15.747 -0.215 -7.116 1.00 95.19 129 ALA A CA 1
ATOM 1028 C C . ALA A 1 129 ? 15.549 -1.549 -6.381 1.00 95.19 129 ALA A C 1
ATOM 1030 O O . ALA A 1 129 ? 14.431 -1.888 -5.988 1.00 95.19 129 ALA A O 1
ATOM 1031 N N . SER A 1 130 ? 16.631 -2.275 -6.110 1.00 96.50 130 SER A N 1
ATOM 1032 C CA . SER A 1 130 ? 16.586 -3.544 -5.375 1.00 96.50 130 SER A CA 1
ATOM 1033 C C . SER A 1 130 ? 16.132 -3.343 -3.926 1.00 96.50 130 SER A C 1
ATOM 1035 O O . SER A 1 130 ? 15.261 -4.068 -3.434 1.00 96.50 130 SER A O 1
ATOM 1037 N N . GLY A 1 131 ? 16.654 -2.311 -3.253 1.00 96.19 131 GLY A N 1
ATOM 1038 C CA . GLY A 1 131 ? 16.209 -1.918 -1.914 1.00 96.19 131 GLY A CA 1
ATOM 1039 C C . GLY A 1 131 ? 14.733 -1.510 -1.884 1.00 96.19 131 GLY A C 1
ATOM 1040 O O . GLY A 1 131 ? 13.992 -1.923 -0.990 1.00 96.19 131 GLY A O 1
ATOM 1041 N N . THR A 1 132 ? 14.283 -0.776 -2.904 1.00 95.19 132 THR A N 1
ATOM 1042 C CA . THR A 1 132 ? 12.886 -0.341 -3.063 1.00 95.19 132 THR A CA 1
ATOM 1043 C C . THR A 1 132 ? 11.942 -1.527 -3.250 1.00 95.19 132 THR A C 1
ATOM 1045 O O . THR A 1 132 ? 10.905 -1.581 -2.589 1.00 95.19 132 THR A O 1
ATOM 1048 N N . LEU A 1 133 ? 12.299 -2.509 -4.088 1.00 94.81 133 LEU A N 1
ATOM 1049 C CA . LEU A 1 133 ? 11.514 -3.739 -4.269 1.00 94.81 133 LEU A CA 1
ATOM 1050 C C . LEU A 1 133 ? 11.387 -4.540 -2.977 1.00 94.81 133 LEU A C 1
ATOM 1052 O O . LEU A 1 133 ? 10.294 -4.989 -2.628 1.00 94.81 133 LEU A O 1
ATOM 1056 N N . ARG A 1 134 ? 12.496 -4.706 -2.250 1.00 96.19 134 ARG A N 1
ATOM 1057 C CA . ARG A 1 134 ? 12.489 -5.412 -0.967 1.00 96.19 134 ARG A CA 1
ATOM 1058 C C . ARG A 1 134 ? 11.595 -4.695 0.042 1.00 96.19 134 ARG A C 1
ATOM 1060 O O . ARG A 1 134 ? 10.749 -5.331 0.666 1.00 96.19 134 ARG A O 1
ATOM 1067 N N . ALA A 1 135 ? 11.741 -3.377 0.171 1.00 95.94 135 ALA A N 1
ATOM 1068 C CA . ALA A 1 135 ? 10.908 -2.569 1.054 1.00 95.94 135 ALA A CA 1
ATOM 1069 C C . ALA A 1 135 ? 9.423 -2.614 0.651 1.00 95.94 135 ALA A C 1
ATOM 1071 O O . ALA A 1 135 ? 8.554 -2.683 1.515 1.00 95.94 135 ALA A O 1
ATOM 1072 N N . TRP A 1 136 ? 9.109 -2.638 -0.646 1.00 94.75 136 TRP A N 1
ATOM 1073 C CA . TRP A 1 136 ? 7.738 -2.784 -1.142 1.00 94.75 136 TRP A CA 1
ATOM 1074 C C . TRP A 1 136 ? 7.085 -4.093 -0.685 1.00 94.75 136 TRP A C 1
ATOM 1076 O O . TRP A 1 136 ? 5.931 -4.101 -0.247 1.00 94.75 136 TRP A O 1
ATOM 1086 N N . ASP A 1 137 ? 7.831 -5.192 -0.732 1.00 94.50 137 ASP A N 1
ATOM 1087 C CA . ASP A 1 137 ? 7.348 -6.494 -0.286 1.00 94.50 137 ASP A CA 1
ATOM 1088 C C . ASP A 1 137 ? 7.165 -6.560 1.232 1.00 94.50 137 ASP A C 1
ATOM 1090 O O . ASP A 1 137 ? 6.131 -7.042 1.702 1.00 94.50 137 ASP A O 1
ATOM 1094 N N . ILE A 1 138 ? 8.120 -6.024 1.996 1.00 96.19 138 ILE A N 1
ATOM 1095 C CA . ILE A 1 138 ? 8.021 -5.940 3.458 1.00 96.19 138 ILE A CA 1
ATOM 1096 C C . ILE A 1 138 ? 6.819 -5.076 3.864 1.00 96.19 138 ILE A C 1
ATOM 1098 O O . ILE A 1 138 ? 6.021 -5.489 4.703 1.00 96.19 138 ILE A O 1
ATOM 1102 N N . LEU A 1 139 ? 6.630 -3.923 3.215 1.00 95.06 139 LEU A N 1
ATOM 1103 C CA . LEU A 1 139 ? 5.491 -3.032 3.433 1.00 95.06 139 LEU A CA 1
ATOM 1104 C C . LEU A 1 139 ? 4.161 -3.771 3.251 1.00 95.06 139 LEU A C 1
ATOM 1106 O O . LEU A 1 139 ? 3.303 -3.730 4.134 1.00 95.06 139 LEU A O 1
ATOM 1110 N N . ARG A 1 140 ? 3.978 -4.454 2.117 1.00 94.81 140 ARG A N 1
ATOM 1111 C CA . ARG A 1 140 ? 2.719 -5.150 1.817 1.00 94.81 140 ARG A CA 1
ATOM 1112 C C . ARG A 1 140 ? 2.465 -6.318 2.767 1.00 94.81 140 ARG A C 1
ATOM 1114 O O . ARG A 1 140 ? 1.362 -6.418 3.301 1.00 94.81 140 ARG A O 1
ATOM 1121 N N . ASN A 1 141 ? 3.481 -7.137 3.035 1.00 96.19 141 ASN A N 1
ATOM 1122 C CA . ASN A 1 141 ? 3.375 -8.266 3.962 1.00 96.19 141 ASN A CA 1
ATOM 1123 C C . ASN A 1 141 ? 3.111 -7.801 5.404 1.00 96.19 141 ASN A C 1
ATOM 1125 O O . ASN A 1 141 ? 2.329 -8.411 6.131 1.00 96.19 141 ASN A O 1
ATOM 1129 N N . GLY A 1 142 ? 3.752 -6.717 5.839 1.00 97.31 142 GLY A N 1
ATOM 1130 C CA . GLY A 1 142 ? 3.535 -6.152 7.166 1.00 97.31 142 GLY A CA 1
ATOM 1131 C C . GLY A 1 142 ? 2.124 -5.581 7.317 1.00 97.31 142 GLY A C 1
ATOM 1132 O O . GLY A 1 142 ? 1.455 -5.864 8.307 1.00 97.31 142 GLY A O 1
ATOM 1133 N N . VAL A 1 143 ? 1.615 -4.865 6.307 1.00 96.44 143 VAL A N 1
ATOM 1134 C CA . VAL A 1 143 ? 0.217 -4.397 6.290 1.00 96.44 143 VAL A CA 1
ATOM 1135 C C . VAL A 1 143 ? -0.763 -5.571 6.333 1.00 96.44 143 VAL A C 1
ATOM 1137 O O . VAL A 1 143 ? -1.750 -5.502 7.061 1.00 96.44 143 VAL A O 1
ATOM 1140 N N . GLU A 1 144 ? -0.487 -6.664 5.619 1.00 96.81 144 GLU A N 1
ATOM 1141 C CA . GLU A 1 144 ? -1.295 -7.888 5.686 1.00 96.81 144 GLU A CA 1
ATOM 1142 C C . GLU A 1 144 ? -1.370 -8.451 7.107 1.00 96.81 144 GLU A C 1
ATOM 1144 O O . GLU A 1 144 ? -2.464 -8.690 7.622 1.00 96.81 144 GLU A O 1
ATOM 1149 N N . LYS A 1 145 ? -0.216 -8.586 7.772 1.00 97.25 145 LYS A N 1
ATOM 1150 C CA . LYS A 1 145 ? -0.125 -9.045 9.164 1.00 97.25 145 LYS A CA 1
ATOM 1151 C C . LYS A 1 145 ? -0.892 -8.140 10.120 1.00 97.25 145 LYS A C 1
ATOM 1153 O O . LYS A 1 145 ? -1.650 -8.630 10.954 1.00 97.25 145 LYS A O 1
ATOM 1158 N N . LEU A 1 146 ? -0.757 -6.825 9.967 1.00 96.38 146 LEU A N 1
ATOM 1159 C CA . LEU A 1 146 ? -1.496 -5.867 10.785 1.00 96.38 146 LEU A CA 1
ATOM 1160 C C . LEU A 1 146 ? -3.009 -5.979 10.567 1.00 96.38 146 LEU A C 1
ATOM 1162 O O . LEU A 1 146 ? -3.755 -5.948 11.538 1.00 96.38 146 LEU A O 1
ATOM 1166 N N . LEU A 1 147 ? -3.482 -6.176 9.333 1.00 95.88 147 LEU A N 1
ATOM 1167 C CA . LEU A 1 147 ? -4.913 -6.335 9.036 1.00 95.88 147 LEU A CA 1
ATOM 1168 C C . LEU A 1 147 ? -5.532 -7.616 9.623 1.00 95.88 147 LEU A C 1
ATOM 1170 O O . LEU A 1 147 ? -6.760 -7.695 9.735 1.00 95.88 147 LEU A O 1
ATOM 1174 N N . MET A 1 148 ? -4.718 -8.607 10.007 1.00 94.44 148 MET A N 1
ATOM 1175 C CA . MET A 1 148 ? -5.190 -9.792 10.736 1.00 94.44 148 MET A CA 1
ATOM 1176 C C . MET A 1 148 ? -5.535 -9.481 12.198 1.00 94.44 148 MET A C 1
ATOM 1178 O O . MET A 1 148 ? -6.432 -10.113 12.751 1.00 94.44 148 MET A O 1
ATOM 1182 N N . VAL A 1 149 ? -4.867 -8.496 12.805 1.00 93.12 149 VAL A N 1
ATOM 1183 C CA . VAL A 1 149 ? -5.026 -8.134 14.227 1.00 93.12 149 VAL A CA 1
ATOM 1184 C C . VAL A 1 149 ? -5.875 -6.875 14.408 1.00 93.12 149 VAL A C 1
ATOM 1186 O O . VAL A 1 149 ? -6.684 -6.785 15.328 1.00 93.12 149 VAL A O 1
ATOM 1189 N N . TYR A 1 150 ? -5.725 -5.906 13.509 1.00 91.62 150 TYR A N 1
ATOM 1190 C CA . TYR A 1 150 ? -6.355 -4.593 13.571 1.00 91.62 150 TYR A CA 1
ATOM 1191 C C . TYR A 1 150 ? -7.359 -4.455 12.420 1.00 91.62 150 TYR A C 1
ATOM 1193 O O . TYR A 1 150 ? -6.965 -4.230 11.271 1.00 91.62 150 TYR A O 1
ATOM 1201 N N . PRO A 1 151 ? -8.672 -4.582 12.691 1.00 91.31 151 PRO A N 1
ATOM 1202 C CA . PRO A 1 151 ? -9.679 -4.509 11.647 1.00 91.31 151 PRO A CA 1
ATOM 1203 C C . PRO A 1 151 ? -9.656 -3.154 10.943 1.00 91.31 151 PRO A C 1
ATOM 1205 O O . PRO A 1 151 ? -9.630 -2.107 11.586 1.00 91.31 151 PRO A O 1
ATOM 1208 N N . ALA A 1 152 ? -9.768 -3.169 9.620 1.00 93.81 152 ALA A N 1
ATOM 1209 C CA . ALA A 1 152 ? -10.021 -1.977 8.829 1.00 93.81 152 ALA A CA 1
ATOM 1210 C C . ALA A 1 152 ? -11.183 -2.212 7.861 1.00 93.81 152 ALA A C 1
ATOM 1212 O O . ALA A 1 152 ? -11.462 -3.337 7.421 1.00 93.81 152 ALA A O 1
ATOM 1213 N N . LYS A 1 153 ? -11.883 -1.128 7.538 1.00 93.12 153 LYS A N 1
ATOM 1214 C CA . LYS A 1 153 ? -12.993 -1.090 6.594 1.00 93.12 153 LYS A CA 1
ATOM 1215 C C . LYS A 1 153 ? -12.664 -0.148 5.456 1.00 93.12 153 LYS A C 1
ATOM 1217 O O . LYS A 1 153 ? -12.069 0.899 5.673 1.00 93.12 153 LYS A O 1
ATOM 1222 N N . VAL A 1 154 ? -13.110 -0.495 4.260 1.00 92.12 154 VAL A N 1
ATOM 1223 C CA . VAL A 1 154 ? -13.033 0.372 3.086 1.00 92.12 154 VAL A CA 1
ATOM 1224 C C . VAL A 1 154 ? -14.428 0.573 2.514 1.00 92.12 154 VAL A C 1
ATOM 1226 O O . VAL A 1 154 ? -15.245 -0.352 2.497 1.00 92.12 154 VAL A O 1
ATOM 1229 N N . CYS A 1 155 ? -14.723 1.788 2.069 1.00 88.75 155 CYS A N 1
ATOM 1230 C CA . CYS A 1 155 ? -15.957 2.079 1.362 1.00 88.75 155 CYS A CA 1
ATOM 1231 C C . CYS A 1 155 ? -15.856 1.586 -0.086 1.00 88.75 155 CYS A C 1
ATOM 1233 O O . CYS A 1 155 ? -14.948 1.992 -0.811 1.00 88.75 155 CYS A O 1
ATOM 1235 N N . LYS A 1 156 ? -16.811 0.759 -0.532 1.00 86.50 156 LYS A N 1
ATOM 1236 C CA . LYS A 1 156 ? -16.847 0.236 -1.914 1.00 86.50 156 LYS A CA 1
ATOM 1237 C C . LYS A 1 156 ? -16.934 1.329 -2.982 1.00 86.50 156 LYS A C 1
ATOM 1239 O O . LYS A 1 156 ? -16.500 1.107 -4.103 1.00 86.50 156 LYS A O 1
ATOM 1244 N N . HIS A 1 157 ? -17.511 2.475 -2.636 1.00 82.50 157 HIS A N 1
ATOM 1245 C CA . HIS A 1 157 ? -17.806 3.543 -3.585 1.00 82.50 157 HIS A CA 1
ATOM 1246 C C . HIS A 1 157 ? -16.700 4.595 -3.605 1.00 82.50 157 HIS A C 1
ATOM 1248 O O . HIS A 1 157 ? -16.072 4.825 -4.628 1.00 82.50 157 HIS A O 1
ATOM 1254 N N . CYS A 1 158 ? -16.424 5.235 -2.467 1.00 82.12 158 CYS A N 1
ATOM 1255 C CA . CYS A 1 158 ? -15.482 6.354 -2.422 1.00 82.12 158 CYS A CA 1
ATOM 1256 C C . CYS A 1 158 ? -14.058 5.970 -2.020 1.00 82.12 158 CYS A C 1
ATOM 1258 O O . CYS A 1 158 ? -13.253 6.875 -1.818 1.00 82.12 158 CYS A O 1
ATOM 1260 N N . SER A 1 159 ? -13.749 4.675 -1.868 1.00 85.00 159 SER A N 1
ATOM 1261 C CA . SER A 1 159 ? -12.400 4.197 -1.530 1.00 85.00 159 SER A CA 1
ATOM 1262 C C . SER A 1 159 ? -11.842 4.696 -0.185 1.00 85.00 159 SER A C 1
ATOM 1264 O O . SER A 1 159 ? -10.663 4.511 0.105 1.00 85.00 159 SER A O 1
ATOM 1266 N N . GLU A 1 160 ? -12.680 5.304 0.658 1.00 85.88 160 GLU A N 1
ATOM 1267 C CA . GLU A 1 160 ? -12.291 5.770 1.990 1.00 85.88 160 GLU A CA 1
ATOM 1268 C C . GLU A 1 160 ? -11.999 4.591 2.915 1.00 85.88 160 GLU A C 1
ATOM 1270 O O . GLU A 1 160 ? -12.745 3.612 2.909 1.00 85.88 160 GLU A O 1
ATOM 1275 N N . ILE A 1 161 ? -10.945 4.705 3.727 1.00 87.94 161 ILE A N 1
ATOM 1276 C CA . ILE A 1 161 ? -10.559 3.689 4.705 1.00 87.94 161 ILE A CA 1
ATOM 1277 C C . ILE A 1 161 ? -10.824 4.190 6.119 1.00 87.94 161 ILE A C 1
ATOM 1279 O O . ILE A 1 161 ? -10.429 5.290 6.496 1.00 87.94 161 ILE A O 1
ATOM 1283 N N . HIS A 1 162 ? -11.418 3.318 6.922 1.00 89.38 162 HIS A N 1
ATOM 1284 C CA . HIS A 1 162 ? -11.545 3.460 8.358 1.00 89.38 162 HIS A CA 1
ATOM 1285 C C . HIS A 1 162 ? -10.757 2.350 9.061 1.00 89.38 162 HIS A C 1
ATOM 1287 O O . HIS A 1 162 ? -11.028 1.171 8.836 1.00 89.38 162 HIS A O 1
ATOM 1293 N N . VAL A 1 163 ? -9.817 2.704 9.939 1.00 90.06 163 VAL A N 1
ATOM 1294 C CA . VAL A 1 163 ? -9.105 1.728 10.780 1.00 90.06 163 VAL A CA 1
ATOM 1295 C C . VAL A 1 163 ? -9.876 1.532 12.088 1.00 90.06 163 VAL A C 1
ATOM 1297 O O . VAL A 1 163 ? -9.824 2.370 12.992 1.00 90.06 163 VAL A O 1
ATOM 1300 N N . GLY A 1 164 ? -10.613 0.428 12.167 1.00 87.31 164 GLY A N 1
ATOM 1301 C CA . GLY A 1 164 ? -11.469 0.053 13.285 1.00 87.31 164 GLY A CA 1
ATOM 1302 C C . GLY A 1 164 ? -12.470 -1.057 12.918 1.00 87.31 164 GLY A C 1
ATOM 1303 O O . GLY A 1 164 ? -12.698 -1.343 11.737 1.00 87.31 164 GLY A O 1
ATOM 1304 N N . PRO A 1 165 ? -13.114 -1.681 13.924 1.00 84.31 165 PRO A N 1
ATOM 1305 C CA . PRO A 1 165 ? -14.046 -2.796 13.720 1.00 84.31 165 PRO A CA 1
ATOM 1306 C C . PRO A 1 165 ? -15.303 -2.401 12.936 1.00 84.31 165 PRO A C 1
ATOM 1308 O O . PRO A 1 165 ? -15.861 -3.227 12.213 1.00 84.31 165 PRO A O 1
ATOM 1311 N N . SER A 1 166 ? -15.730 -1.142 13.040 1.00 83.81 166 SER A N 1
ATOM 1312 C CA . SER A 1 166 ? -16.901 -0.596 12.353 1.00 83.81 166 SER A CA 1
ATOM 1313 C C . SER A 1 166 ? -16.550 0.730 11.703 1.00 83.81 166 SER A C 1
ATOM 1315 O O . SER A 1 166 ? -15.964 1.588 12.350 1.00 83.81 166 SER A O 1
ATOM 1317 N N . GLY A 1 167 ? -16.928 0.905 10.436 1.00 84.94 167 GLY A N 1
ATOM 1318 C CA . GLY A 1 167 ? -16.770 2.183 9.748 1.00 84.94 167 GLY A CA 1
ATOM 1319 C C . GLY A 1 167 ? -17.640 3.283 10.362 1.00 84.94 167 GLY A C 1
ATOM 1320 O O . GLY A 1 167 ? -18.601 3.013 11.087 1.00 84.94 167 GLY A O 1
ATOM 1321 N N . HIS A 1 168 ? -17.320 4.542 10.069 1.00 84.44 168 HIS A N 1
ATOM 1322 C CA . HIS A 1 168 ? -18.084 5.668 10.606 1.00 84.44 168 HIS A CA 1
ATOM 1323 C C . HIS A 1 168 ? -19.469 5.803 9.950 1.00 84.44 168 HIS A C 1
ATOM 1325 O O . HIS A 1 168 ? -19.706 5.358 8.825 1.00 84.44 168 HIS A O 1
ATOM 1331 N N . LYS A 1 169 ? -20.381 6.504 10.637 1.00 83.06 169 LYS A N 1
ATOM 1332 C CA . LYS A 1 169 ? -21.756 6.767 10.170 1.00 83.06 169 LYS A CA 1
ATOM 1333 C C . LYS A 1 169 ? -21.930 8.093 9.418 1.00 83.06 169 LYS A C 1
ATOM 1335 O O . LYS A 1 169 ? -23.046 8.416 9.019 1.00 83.06 169 LYS A O 1
ATOM 1340 N N . ALA A 1 170 ? -20.861 8.878 9.242 1.00 80.50 170 ALA A N 1
ATOM 1341 C CA . ALA A 1 170 ? -20.944 10.144 8.509 1.00 80.50 170 ALA A CA 1
ATOM 1342 C C . ALA A 1 170 ? -21.511 9.933 7.094 1.00 80.50 170 ALA A C 1
ATOM 1344 O O . ALA A 1 170 ? -21.087 9.026 6.383 1.00 80.50 170 ALA A O 1
ATOM 1345 N N . ARG A 1 171 ? -22.467 10.778 6.697 1.00 76.50 171 ARG A N 1
ATOM 1346 C CA . ARG A 1 171 ? -23.168 10.713 5.406 1.00 76.50 171 ARG A CA 1
ATOM 1347 C C . ARG A 1 171 ? -22.477 11.575 4.348 1.00 76.50 171 ARG A C 1
ATOM 1349 O O . ARG A 1 171 ? -23.067 12.498 3.796 1.00 76.50 171 ARG A O 1
ATOM 1356 N N . LEU A 1 172 ? -21.184 11.339 4.141 1.00 74.25 172 LEU A N 1
ATOM 1357 C CA . LEU A 1 172 ? -20.341 12.133 3.243 1.00 74.25 172 LEU A CA 1
ATOM 1358 C C . LEU A 1 172 ? -19.607 11.267 2.211 1.00 74.25 172 LEU A C 1
ATOM 1360 O O . LEU A 1 172 ? -18.545 11.661 1.723 1.00 74.25 172 LEU A O 1
ATOM 1364 N N . CYS A 1 173 ? -20.180 10.118 1.839 1.00 77.75 173 CYS A N 1
ATOM 1365 C CA . CYS A 1 173 ? -19.612 9.243 0.825 1.00 77.75 173 CYS A CA 1
ATOM 1366 C C . CYS A 1 173 ? -19.594 9.988 -0.501 1.00 77.75 173 CYS A C 1
ATOM 1368 O O . CYS A 1 173 ? -20.631 10.238 -1.110 1.00 77.75 173 CYS A O 1
ATOM 1370 N N . GLY A 1 174 ? -18.408 10.408 -0.934 1.00 64.31 174 GLY A N 1
ATOM 1371 C CA . GLY A 1 174 ? -18.368 11.507 -1.886 1.00 64.31 174 GLY A CA 1
ATOM 1372 C C . GLY A 1 174 ? -18.870 11.194 -3.302 1.00 64.31 174 GLY A C 1
ATOM 1373 O O . GLY A 1 174 ? -18.896 12.123 -4.105 1.00 64.31 174 GLY A O 1
ATOM 1374 N N . ILE A 1 175 ? -19.237 9.942 -3.624 1.00 59.34 175 ILE A N 1
ATOM 1375 C CA . ILE A 1 175 ? -19.949 9.622 -4.877 1.00 59.34 175 ILE A CA 1
ATOM 1376 C C . ILE A 1 175 ? -21.389 10.149 -4.807 1.00 59.34 175 ILE A C 1
ATOM 1378 O O . ILE A 1 175 ? -21.845 10.784 -5.744 1.00 59.34 175 ILE A O 1
ATOM 1382 N N . PHE A 1 176 ? -22.050 10.015 -3.658 1.00 55.25 176 PHE A N 1
ATOM 1383 C CA . PHE A 1 176 ? -23.470 10.331 -3.470 1.00 55.25 176 PHE A CA 1
ATOM 1384 C C . PHE A 1 176 ? -23.698 11.661 -2.750 1.00 55.25 176 PHE A C 1
ATOM 1386 O O . PHE A 1 176 ? -24.740 11.886 -2.146 1.00 55.25 176 PHE A O 1
ATOM 1393 N N . LYS A 1 177 ? -22.708 12.561 -2.760 1.00 52.66 177 LYS A N 1
ATOM 1394 C CA . LYS A 1 177 ? -22.772 13.802 -1.970 1.00 52.66 177 LYS A CA 1
ATOM 1395 C C . LYS A 1 177 ? -23.907 14.744 -2.401 1.00 52.66 177 LYS A C 1
ATOM 1397 O O . LYS A 1 177 ? -24.302 15.600 -1.615 1.00 52.66 177 LYS A O 1
ATOM 1402 N N . TYR A 1 178 ? -24.383 14.603 -3.637 1.00 55.38 178 TYR A N 1
ATOM 1403 C CA . TYR A 1 178 ? -25.402 15.463 -4.244 1.00 55.38 178 TYR A CA 1
ATOM 1404 C C . TYR A 1 178 ? -26.677 14.710 -4.637 1.00 55.38 178 TYR A C 1
ATOM 1406 O O . TYR A 1 178 ? -27.604 15.327 -5.147 1.00 55.38 178 TYR A O 1
ATOM 1414 N N . GLU A 1 179 ? -26.736 13.400 -4.395 1.00 55.12 179 GLU A N 1
ATOM 1415 C CA . GLU A 1 179 ? -27.934 12.606 -4.652 1.00 55.12 179 GLU A CA 1
ATOM 1416 C C . GLU A 1 179 ? -28.745 12.468 -3.359 1.00 55.12 179 GLU A C 1
ATOM 1418 O O . GLU A 1 179 ? -28.193 12.364 -2.263 1.00 55.12 179 GLU A O 1
ATOM 1423 N N . SER A 1 180 ? -30.071 12.454 -3.482 1.00 54.00 180 SER A N 1
ATOM 1424 C CA . SER A 1 180 ? -31.027 12.311 -2.372 1.00 54.00 180 SER A CA 1
ATOM 1425 C C . SER A 1 180 ? -30.889 10.984 -1.602 1.00 54.00 180 SER A C 1
ATOM 1427 O O . SER A 1 180 ? -31.413 10.842 -0.494 1.00 54.00 180 SER A O 1
ATOM 1429 N N . TRP A 1 181 ? -30.121 10.030 -2.135 1.00 51.38 181 TRP A N 1
ATOM 1430 C CA . TRP A 1 181 ? -29.830 8.726 -1.544 1.00 51.38 181 TRP A CA 1
ATOM 1431 C C . TRP A 1 181 ? -28.670 8.801 -0.536 1.00 51.38 181 TRP A C 1
ATOM 1433 O O . TRP A 1 181 ? -27.562 8.324 -0.752 1.00 51.38 181 TRP A O 1
ATOM 1443 N N . GLN A 1 182 ? -28.963 9.420 0.608 1.00 61.00 182 GLN A N 1
ATOM 1444 C CA . GLN A 1 182 ? -28.367 9.226 1.940 1.00 61.00 182 GLN A CA 1
ATOM 1445 C C . GLN A 1 182 ? -26.846 9.347 2.159 1.00 61.00 182 GLN A C 1
ATOM 1447 O O . GLN A 1 182 ? -26.449 9.291 3.321 1.00 61.00 182 GLN A O 1
ATOM 1452 N N . GLY A 1 183 ? -25.986 9.552 1.156 1.00 68.31 183 GLY A N 1
ATOM 1453 C CA . GLY A 1 183 ? -24.558 9.861 1.349 1.00 68.31 183 GLY A CA 1
ATOM 1454 C C . GLY A 1 183 ? -23.785 8.872 2.240 1.00 68.31 183 GLY A C 1
ATOM 1455 O O . GLY A 1 183 ? -22.700 9.197 2.721 1.00 68.31 183 GLY A O 1
ATOM 1456 N N . THR A 1 184 ? -24.332 7.690 2.529 1.00 81.75 184 THR A N 1
ATOM 1457 C CA . THR A 1 184 ? -23.790 6.723 3.486 1.00 81.75 184 THR A CA 1
ATOM 1458 C C . THR A 1 184 ? -22.647 5.938 2.862 1.00 81.75 184 THR A C 1
ATOM 1460 O O . THR A 1 184 ? -22.576 5.728 1.653 1.00 81.75 184 THR A O 1
ATOM 1463 N N . HIS A 1 185 ? -21.709 5.501 3.697 1.00 85.81 185 HIS A N 1
ATOM 1464 C CA . HIS A 1 185 ? -20.608 4.660 3.245 1.00 85.81 185 HIS A CA 1
ATOM 1465 C C . HIS A 1 185 ? -21.038 3.195 3.242 1.00 85.81 185 HIS A C 1
ATOM 1467 O O . HIS A 1 185 ? -21.558 2.694 4.240 1.00 85.81 185 HIS A O 1
ATOM 1473 N N . PHE A 1 186 ? -20.753 2.496 2.142 1.00 88.25 186 PHE A N 1
ATOM 1474 C CA . PHE A 1 186 ? -20.905 1.047 2.066 1.00 88.25 186 PHE A CA 1
ATOM 1475 C C . PHE A 1 186 ? -19.595 0.373 2.480 1.00 88.25 186 PHE A C 1
ATOM 1477 O O . PHE A 1 186 ? -18.685 0.181 1.667 1.00 88.25 186 PHE A O 1
ATOM 1484 N N . TRP A 1 187 ? -19.481 0.054 3.767 1.00 92.12 187 TRP A N 1
ATOM 1485 C CA . TRP A 1 187 ? -18.274 -0.522 4.350 1.00 92.12 187 TRP A CA 1
ATOM 1486 C C . TRP A 1 187 ? -18.135 -2.013 4.033 1.00 92.12 187 TRP A C 1
ATOM 1488 O O . TRP A 1 187 ? -19.041 -2.803 4.280 1.00 92.12 187 TRP A O 1
ATOM 1498 N N . ARG A 1 188 ? -16.953 -2.420 3.568 1.00 94.50 188 ARG A N 1
ATOM 1499 C CA . ARG A 1 188 ? -16.514 -3.823 3.518 1.00 94.50 188 ARG A CA 1
ATOM 1500 C C . ARG A 1 188 ? -15.196 -3.996 4.266 1.00 94.50 188 ARG A C 1
ATOM 1502 O O . ARG A 1 188 ? -14.528 -3.008 4.562 1.00 94.50 188 ARG A O 1
ATOM 1509 N N . LYS A 1 189 ? -14.810 -5.240 4.568 1.00 95.75 189 LYS A N 1
ATOM 1510 C CA . LYS A 1 189 ? -13.470 -5.545 5.099 1.00 95.75 189 LYS A CA 1
ATOM 1511 C C . LYS A 1 189 ? -12.408 -5.027 4.116 1.00 95.75 189 LYS A C 1
ATOM 1513 O O . LYS A 1 189 ? -12.541 -5.249 2.910 1.00 95.75 189 LYS A O 1
ATOM 1518 N N . ALA A 1 190 ? -11.419 -4.303 4.636 1.00 95.19 190 ALA A N 1
ATOM 1519 C CA . ALA A 1 190 ? -10.273 -3.852 3.860 1.00 95.19 190 ALA A CA 1
ATOM 1520 C C . ALA A 1 190 ? -9.247 -4.984 3.708 1.00 95.19 190 ALA A C 1
ATOM 1522 O O . ALA A 1 190 ? -9.096 -5.815 4.606 1.00 95.19 190 ALA A O 1
ATOM 1523 N N . ASN A 1 191 ? -8.555 -5.002 2.576 1.00 94.88 191 ASN A N 1
ATOM 1524 C CA . ASN A 1 191 ? -7.428 -5.885 2.292 1.00 94.88 191 ASN A CA 1
ATOM 1525 C C . ASN A 1 191 ? -6.143 -5.068 2.047 1.00 94.88 191 ASN A C 1
ATOM 1527 O O . ASN A 1 191 ? -6.141 -3.838 2.143 1.00 94.88 191 ASN A O 1
ATOM 1531 N N . VAL A 1 192 ? -5.039 -5.752 1.743 1.00 94.19 192 VAL A N 1
ATOM 1532 C CA . VAL A 1 192 ? -3.742 -5.106 1.491 1.00 94.19 192 VAL A CA 1
ATOM 1533 C C . VAL A 1 192 ? -3.808 -4.148 0.305 1.00 94.19 192 VAL A C 1
ATOM 1535 O O . VAL A 1 192 ? -3.278 -3.049 0.403 1.00 94.19 192 VAL A O 1
ATOM 1538 N N . ASP A 1 193 ? -4.494 -4.515 -0.779 1.00 91.69 193 ASP A N 1
ATOM 1539 C CA . ASP A 1 193 ? -4.631 -3.671 -1.975 1.00 91.69 193 ASP A CA 1
ATOM 1540 C C . ASP A 1 193 ? -5.486 -2.431 -1.733 1.00 91.69 193 ASP A C 1
ATOM 1542 O O . ASP A 1 193 ? -5.329 -1.419 -2.412 1.00 91.69 193 ASP A O 1
ATOM 1546 N N . ASP A 1 194 ? -6.365 -2.472 -0.735 1.00 91.44 194 ASP A N 1
ATOM 1547 C CA . ASP A 1 194 ? -7.050 -1.279 -0.286 1.00 91.44 194 ASP A CA 1
ATOM 1548 C C . ASP A 1 194 ? -6.051 -0.324 0.373 1.00 91.44 194 ASP A C 1
ATOM 1550 O O . ASP A 1 194 ? -6.062 0.857 0.070 1.00 91.44 194 ASP A O 1
ATOM 1554 N N . LEU A 1 195 ? -5.173 -0.771 1.266 1.00 90.69 195 LEU A N 1
ATOM 1555 C CA . LEU A 1 195 ? -4.275 0.149 1.980 1.00 90.69 195 LEU A CA 1
ATOM 1556 C C . LEU A 1 195 ? -3.038 0.542 1.160 1.00 90.69 195 LEU A C 1
ATOM 1558 O O . LEU A 1 195 ? -2.590 1.687 1.228 1.00 90.69 195 LEU A O 1
ATOM 1562 N N . VAL A 1 196 ? -2.515 -0.397 0.375 1.00 90.25 196 VAL A N 1
ATOM 1563 C CA . VAL A 1 196 ? -1.318 -0.270 -0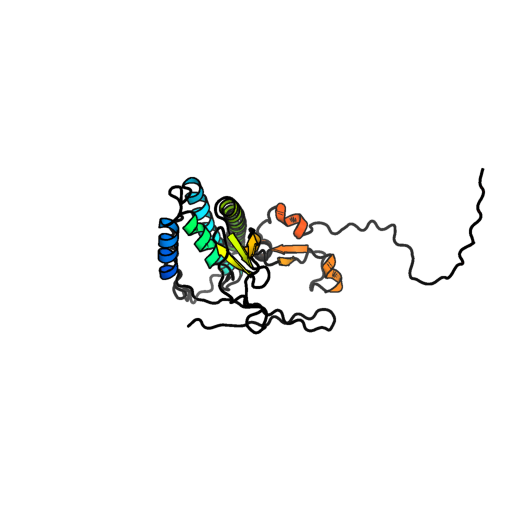.462 1.00 90.25 196 VAL A CA 1
ATOM 1564 C C . VAL A 1 196 ? -1.670 -0.704 -1.894 1.00 90.25 196 VAL A C 1
ATOM 1566 O O . VAL A 1 196 ? -1.308 -1.808 -2.314 1.00 90.25 196 VAL A O 1
ATOM 1569 N N . PRO A 1 197 ? -2.391 0.140 -2.662 1.00 85.69 197 PRO A N 1
ATOM 1570 C CA . PRO A 1 197 ? -2.857 -0.223 -3.994 1.00 85.69 197 PRO A CA 1
ATOM 1571 C C . PRO A 1 197 ? -1.697 -0.546 -4.943 1.00 85.69 197 PRO A C 1
ATOM 1573 O O . PRO A 1 197 ? -0.799 0.287 -5.117 1.00 85.69 197 PRO A O 1
ATOM 1576 N N . PRO A 1 198 ? -1.704 -1.713 -5.611 1.00 82.25 198 PRO A N 1
ATOM 1577 C CA . PRO A 1 198 ? -0.762 -2.002 -6.675 1.00 82.25 198 PRO A CA 1
ATOM 1578 C C . PRO A 1 198 ? -1.246 -1.255 -7.919 1.00 82.25 198 PRO A C 1
ATOM 1580 O O . PRO A 1 198 ? -2.029 -1.785 -8.708 1.00 82.25 198 PRO A O 1
ATOM 1583 N N . LYS A 1 199 ? -0.827 0.009 -8.088 1.00 85.25 199 LYS A N 1
ATOM 1584 C CA . LYS A 1 199 ? -1.114 0.763 -9.319 1.00 85.25 199 LYS A CA 1
ATOM 1585 C C . LYS A 1 199 ? -0.542 -0.037 -10.489 1.00 85.25 199 LYS A C 1
ATOM 1587 O O . LYS A 1 199 ? 0.670 -0.092 -10.642 1.00 85.25 199 LYS A O 1
ATOM 1592 N N . THR A 1 200 ? -1.395 -0.728 -11.236 1.00 86.25 200 THR A N 1
ATOM 1593 C CA . THR A 1 200 ? -0.955 -1.693 -12.246 1.00 86.25 200 THR A CA 1
ATOM 1594 C C . THR A 1 200 ? -0.656 -0.959 -13.544 1.00 86.25 200 THR A C 1
ATOM 1596 O O . THR A 1 200 ? -1.446 -0.127 -13.985 1.00 86.25 200 THR A O 1
ATOM 1599 N N . VAL A 1 201 ? 0.493 -1.256 -14.140 1.00 88.56 201 VAL A N 1
ATOM 1600 C CA . VAL A 1 201 ? 0.943 -0.708 -15.419 1.00 88.56 201 VAL A CA 1
ATOM 1601 C C . VAL A 1 201 ? 1.118 -1.829 -16.431 1.00 88.56 201 VAL A C 1
ATOM 1603 O O . VAL A 1 201 ? 1.285 -2.997 -16.071 1.00 88.56 201 VAL A O 1
ATOM 1606 N N . TRP A 1 202 ? 1.050 -1.466 -17.706 1.00 87.12 202 TRP A N 1
ATOM 1607 C CA . TRP A 1 202 ? 1.412 -2.351 -18.802 1.00 87.12 202 TRP A CA 1
ATOM 1608 C C . TRP A 1 202 ? 2.927 -2.521 -18.841 1.00 87.12 202 TRP A C 1
ATOM 1610 O O . TRP A 1 202 ? 3.663 -1.537 -18.780 1.00 87.12 202 TRP A O 1
ATOM 1620 N N . ARG A 1 203 ? 3.384 -3.765 -18.960 1.00 84.44 203 ARG A N 1
ATOM 1621 C CA . ARG A 1 203 ? 4.792 -4.104 -19.158 1.00 84.44 203 ARG A CA 1
ATOM 1622 C C . ARG A 1 203 ? 5.017 -4.457 -20.620 1.00 84.44 203 ARG A C 1
ATOM 1624 O O . ARG A 1 203 ? 4.401 -5.394 -21.129 1.00 84.44 203 ARG A O 1
ATOM 1631 N N . ARG A 1 204 ? 5.947 -3.744 -21.256 1.00 84.38 204 ARG A N 1
ATOM 1632 C CA . ARG A 1 204 ? 6.459 -4.080 -22.587 1.00 84.38 204 ARG A CA 1
ATOM 1633 C C . ARG A 1 204 ? 7.532 -5.157 -22.457 1.00 84.38 204 ARG A C 1
ATOM 1635 O O . ARG A 1 204 ? 8.504 -4.970 -21.729 1.00 84.38 204 ARG A O 1
ATOM 1642 N N . ARG A 1 205 ? 7.373 -6.272 -23.160 1.00 81.69 205 ARG A N 1
ATOM 1643 C CA . ARG A 1 205 ? 8.395 -7.322 -23.270 1.00 81.69 205 ARG A CA 1
ATOM 1644 C C . ARG A 1 205 ? 9.291 -7.068 -24.487 1.00 81.69 205 ARG A C 1
ATOM 1646 O O . ARG A 1 205 ? 8.895 -6.306 -25.367 1.00 81.69 205 ARG A O 1
ATOM 1653 N N . PRO A 1 206 ? 10.462 -7.720 -24.589 1.00 82.25 206 PRO A N 1
ATOM 1654 C CA . PRO A 1 206 ? 11.338 -7.573 -25.753 1.00 82.25 206 PRO A CA 1
ATOM 1655 C C . PRO A 1 206 ? 10.650 -7.857 -27.100 1.00 82.25 206 PRO A C 1
ATOM 1657 O O . PRO A 1 206 ? 10.982 -7.223 -28.094 1.00 82.25 206 PRO A O 1
ATOM 1660 N N . GLN A 1 207 ? 9.674 -8.771 -27.119 1.00 81.31 207 GLN A N 1
ATOM 1661 C CA . GLN A 1 207 ? 8.886 -9.131 -28.304 1.00 81.31 207 GLN A CA 1
ATOM 1662 C C . GLN A 1 207 ? 7.686 -8.214 -28.586 1.00 81.31 207 GLN A C 1
ATOM 1664 O O . GLN A 1 207 ? 7.071 -8.325 -29.644 1.00 81.31 207 GLN A O 1
ATOM 1669 N N . ASP A 1 208 ? 7.296 -7.364 -27.635 1.00 84.62 208 ASP A N 1
ATOM 1670 C CA . ASP A 1 208 ? 6.151 -6.476 -27.816 1.00 84.62 208 ASP A CA 1
ATOM 1671 C C . ASP A 1 208 ? 6.555 -5.256 -28.670 1.00 84.62 208 ASP A C 1
ATOM 1673 O O . ASP A 1 208 ? 7.717 -4.828 -28.640 1.00 84.62 208 ASP A O 1
ATOM 1677 N N . PRO A 1 209 ? 5.612 -4.652 -29.419 1.00 84.62 209 PRO A N 1
ATOM 1678 C CA . PRO A 1 209 ? 5.894 -3.449 -30.195 1.00 84.62 209 PRO A CA 1
ATOM 1679 C C . PRO A 1 209 ? 6.406 -2.314 -29.297 1.00 84.62 209 PRO A C 1
ATOM 1681 O O . PRO A 1 209 ? 6.088 -2.243 -28.109 1.00 84.62 209 PRO A O 1
ATOM 1684 N N . GLN A 1 210 ? 7.184 -1.394 -29.878 1.00 85.00 210 GLN A N 1
ATOM 1685 C CA . GLN A 1 210 ? 7.725 -0.225 -29.164 1.00 85.00 210 GLN A CA 1
ATOM 1686 C C . GLN A 1 210 ? 6.628 0.592 -28.465 1.00 85.00 210 GLN A C 1
ATOM 1688 O O . GLN A 1 210 ? 6.828 1.074 -27.354 1.00 85.00 210 GLN A O 1
ATOM 1693 N N . VAL A 1 211 ? 5.454 0.684 -29.092 1.00 87.94 211 VAL A N 1
ATOM 1694 C CA . VAL A 1 211 ? 4.250 1.283 -28.517 1.00 87.94 211 VAL A CA 1
ATOM 1695 C C . VAL A 1 211 ? 3.198 0.192 -28.364 1.00 87.94 211 VAL A C 1
ATOM 1697 O O . VAL A 1 211 ? 2.850 -0.478 -29.335 1.00 87.94 211 VAL A O 1
ATOM 1700 N N . LEU A 1 212 ? 2.697 0.010 -27.142 1.00 85.56 212 LEU A N 1
ATOM 1701 C CA . LEU A 1 212 ? 1.644 -0.960 -26.851 1.00 85.56 212 LEU A CA 1
ATOM 1702 C C . LEU A 1 212 ? 0.309 -0.468 -27.418 1.00 85.56 212 LEU A C 1
ATOM 1704 O O . LEU A 1 212 ? -0.123 0.647 -27.124 1.00 85.56 212 LEU A O 1
ATOM 1708 N N . LEU A 1 213 ? -0.340 -1.311 -28.218 1.00 87.56 213 LEU A N 1
ATOM 1709 C CA . LEU A 1 213 ? -1.585 -0.989 -28.912 1.00 87.56 213 LEU A CA 1
ATOM 1710 C C . LEU A 1 213 ? -2.793 -1.614 -28.200 1.00 87.56 213 LEU A C 1
ATOM 1712 O O . LEU A 1 213 ? -2.689 -2.663 -27.562 1.00 87.56 213 LEU A O 1
ATOM 1716 N N . ASN A 1 214 ? -3.967 -0.993 -28.306 1.00 87.25 214 ASN A N 1
ATOM 1717 C CA . ASN A 1 214 ? -5.169 -1.447 -27.596 1.00 87.25 214 ASN A CA 1
ATOM 1718 C C . ASN A 1 214 ? -5.628 -2.856 -28.030 1.00 87.25 214 ASN A C 1
ATOM 1720 O O . ASN A 1 214 ? -6.215 -3.603 -27.238 1.00 87.25 214 ASN A O 1
ATOM 1724 N N . GLU A 1 215 ? -5.332 -3.235 -29.270 1.00 87.56 215 GLU A N 1
ATOM 1725 C CA . GLU A 1 215 ? -5.578 -4.555 -29.854 1.00 87.56 215 GLU A CA 1
ATOM 1726 C C . GLU A 1 215 ? -4.809 -5.647 -29.093 1.00 87.56 215 GLU A C 1
ATOM 1728 O O . GLU A 1 215 ? -5.318 -6.748 -28.892 1.00 87.56 215 GLU A O 1
ATOM 1733 N N . GLY A 1 216 ? -3.613 -5.321 -28.590 1.00 79.88 216 GLY A N 1
ATOM 1734 C CA . GLY A 1 216 ? -2.729 -6.243 -27.878 1.00 79.88 216 GLY A CA 1
ATOM 1735 C C . GLY A 1 216 ? -2.962 -6.332 -26.367 1.00 79.88 216 GLY A C 1
ATOM 1736 O O . GLY A 1 216 ? -2.304 -7.125 -25.693 1.00 79.88 216 GLY A O 1
ATOM 1737 N N . ARG A 1 217 ? -3.912 -5.567 -25.812 1.00 82.44 217 ARG A N 1
ATOM 1738 C CA . ARG A 1 217 ? -4.126 -5.447 -24.356 1.00 82.44 217 ARG A CA 1
ATOM 1739 C C . ARG A 1 217 ? -4.385 -6.786 -23.644 1.00 82.44 217 ARG A C 1
ATOM 1741 O O . ARG A 1 217 ? -4.089 -6.926 -22.470 1.00 82.44 217 ARG A O 1
ATOM 1748 N N . GLY A 1 218 ? -4.930 -7.796 -24.326 1.00 81.44 218 GLY A N 1
ATOM 1749 C CA . GLY A 1 218 ? -5.121 -9.131 -23.732 1.00 81.44 218 GLY A CA 1
ATOM 1750 C C . GLY A 1 218 ? -3.821 -9.934 -23.568 1.00 81.44 218 GLY A C 1
ATOM 1751 O O . GLY A 1 218 ? -3.754 -10.889 -22.789 1.00 81.44 218 GLY A O 1
ATOM 1752 N N . PHE A 1 219 ? -2.773 -9.550 -24.297 1.00 80.12 219 PHE A N 1
ATOM 1753 C CA . PHE A 1 219 ? -1.556 -10.339 -24.478 1.00 80.12 219 PHE A CA 1
ATOM 1754 C C . PHE A 1 219 ? -0.360 -9.792 -23.705 1.00 80.12 219 PHE A C 1
ATOM 1756 O O . PHE A 1 219 ? 0.514 -10.573 -23.320 1.00 80.12 219 PHE A O 1
ATOM 1763 N N . TYR A 1 220 ? -0.332 -8.484 -23.453 1.00 83.62 220 TYR A N 1
ATOM 1764 C CA . TYR A 1 220 ? 0.748 -7.836 -22.719 1.00 83.62 220 TYR A CA 1
ATOM 1765 C C . TYR A 1 220 ? 0.800 -8.265 -21.250 1.00 83.62 220 TYR A C 1
ATOM 1767 O O . TYR A 1 220 ? -0.177 -8.754 -20.669 1.00 83.62 220 TYR A O 1
ATOM 1775 N N . GLY A 1 221 ? 1.984 -8.102 -20.663 1.00 85.56 221 GLY A N 1
ATOM 1776 C CA . GLY A 1 221 ? 2.187 -8.279 -19.234 1.00 85.56 221 GLY A CA 1
ATOM 1777 C C . GLY A 1 221 ? 1.679 -7.076 -18.443 1.00 85.56 221 GLY A C 1
ATOM 1778 O O . GLY A 1 221 ? 1.568 -5.957 -18.946 1.00 85.56 221 GLY A O 1
ATOM 1779 N N . HIS A 1 222 ? 1.432 -7.312 -17.166 1.00 87.44 222 HIS A N 1
ATOM 1780 C CA . HIS A 1 222 ? 1.120 -6.311 -16.165 1.00 87.44 222 HIS A CA 1
ATOM 1781 C C . HIS A 1 222 ? 2.121 -6.373 -15.015 1.00 87.44 222 HIS A C 1
ATOM 1783 O O . HIS A 1 222 ? 2.657 -7.428 -14.683 1.00 87.44 222 HIS A O 1
ATOM 1789 N N . ALA A 1 223 ? 2.351 -5.246 -14.358 1.00 90.56 223 ALA A N 1
ATOM 1790 C CA . ALA A 1 223 ? 3.126 -5.205 -13.125 1.00 90.56 223 ALA A CA 1
ATOM 1791 C C . ALA A 1 223 ? 2.636 -4.062 -12.231 1.00 90.56 223 ALA A C 1
ATOM 1793 O O . ALA A 1 223 ? 2.134 -3.060 -12.744 1.00 90.56 223 ALA A O 1
ATOM 1794 N N . PRO A 1 224 ? 2.783 -4.152 -10.898 1.00 91.62 224 PRO A N 1
ATOM 1795 C CA . PRO A 1 224 ? 2.671 -2.968 -10.056 1.00 91.62 224 PRO A CA 1
ATOM 1796 C C . PRO A 1 224 ? 3.717 -1.926 -10.480 1.00 91.62 224 PRO A C 1
ATOM 1798 O O . PRO A 1 224 ? 4.866 -2.278 -10.735 1.00 91.62 224 PRO A O 1
ATOM 1801 N N . ALA A 1 225 ? 3.348 -0.647 -10.509 1.00 89.50 225 ALA A N 1
ATOM 1802 C CA . ALA A 1 225 ? 4.187 0.447 -11.000 1.00 89.50 225 ALA A CA 1
ATOM 1803 C C . ALA A 1 225 ? 5.547 0.516 -10.297 1.00 89.50 225 ALA A C 1
ATOM 1805 O O . ALA A 1 225 ? 6.563 0.697 -10.954 1.00 89.50 225 ALA A O 1
ATOM 1806 N N . VAL A 1 226 ? 5.573 0.311 -8.974 1.00 91.38 226 VAL A N 1
ATOM 1807 C CA . VAL A 1 226 ? 6.819 0.257 -8.189 1.00 91.38 226 VAL A CA 1
ATOM 1808 C C . VAL A 1 226 ? 7.714 -0.881 -8.673 1.00 91.38 226 VAL A C 1
ATOM 1810 O O . VAL A 1 226 ? 8.924 -0.714 -8.785 1.00 91.38 226 VAL A O 1
ATOM 1813 N N . VAL A 1 227 ? 7.118 -2.028 -9.002 1.00 92.56 227 VAL A N 1
ATOM 1814 C CA . VAL A 1 227 ? 7.870 -3.197 -9.445 1.00 92.56 227 VAL A CA 1
ATOM 1815 C C . VAL A 1 227 ? 8.408 -3.005 -10.859 1.00 92.56 227 VAL A C 1
ATOM 1817 O O . VAL A 1 227 ? 9.565 -3.326 -11.120 1.00 92.56 227 VAL A O 1
ATOM 1820 N N . GLU A 1 228 ? 7.600 -2.435 -11.754 1.00 91.12 228 GLU A N 1
ATOM 1821 C CA . GLU A 1 228 ? 8.035 -2.082 -13.106 1.00 91.12 228 GLU A CA 1
ATOM 1822 C C . GLU A 1 228 ? 9.178 -1.071 -13.088 1.00 91.12 228 GLU A C 1
ATOM 1824 O O . GLU A 1 228 ? 10.217 -1.326 -13.686 1.00 91.12 228 GLU A O 1
ATOM 1829 N N . LEU A 1 229 ? 9.018 0.016 -12.334 1.00 91.44 229 LEU A N 1
ATOM 1830 C CA . LEU A 1 229 ? 10.023 1.062 -12.180 1.00 91.44 229 LEU A CA 1
ATOM 1831 C C . LEU A 1 229 ? 11.373 0.495 -11.726 1.00 91.44 229 LEU A C 1
ATOM 1833 O O . LEU A 1 229 ? 12.408 0.799 -12.310 1.00 91.44 229 LEU A O 1
ATOM 1837 N N . CYS A 1 230 ? 11.364 -0.363 -10.706 1.00 93.62 230 CYS A N 1
ATOM 1838 C CA . CYS A 1 230 ? 12.599 -0.958 -10.211 1.00 93.62 230 CYS A CA 1
ATOM 1839 C C . CYS A 1 230 ? 13.196 -1.965 -11.203 1.00 93.62 230 CYS A C 1
ATOM 1841 O O . CYS A 1 230 ? 14.413 -2.042 -11.332 1.00 93.62 230 CYS A O 1
ATOM 1843 N N . THR A 1 231 ? 12.355 -2.712 -11.930 1.00 92.25 231 THR A N 1
ATOM 1844 C CA . THR A 1 231 ? 12.831 -3.640 -12.971 1.00 92.25 231 THR A CA 1
ATOM 1845 C C . THR A 1 231 ? 13.516 -2.884 -14.110 1.00 92.25 231 THR A C 1
ATOM 1847 O O . THR A 1 231 ? 14.564 -3.307 -14.584 1.00 92.25 231 THR A O 1
ATOM 1850 N N . GLN A 1 232 ? 12.956 -1.745 -14.528 1.00 90.00 232 GLN A N 1
ATOM 1851 C CA . GLN A 1 232 ? 13.547 -0.881 -15.556 1.00 90.00 232 GLN A CA 1
ATOM 1852 C C . GLN A 1 232 ? 14.893 -0.290 -15.120 1.00 90.00 232 GLN A C 1
ATOM 1854 O O . GLN A 1 232 ? 15.775 -0.110 -15.953 1.00 90.00 232 GLN A O 1
ATOM 1859 N N . ALA A 1 233 ? 15.072 -0.051 -13.820 1.00 91.69 233 ALA A N 1
ATOM 1860 C CA . ALA A 1 233 ? 16.343 0.348 -13.220 1.00 91.69 233 ALA A CA 1
ATOM 1861 C C . ALA A 1 233 ? 17.318 -0.829 -12.987 1.00 91.69 233 ALA A C 1
ATOM 1863 O O . ALA A 1 233 ? 18.356 -0.640 -12.364 1.00 91.69 233 ALA A O 1
ATOM 1864 N N . GLY A 1 234 ? 16.995 -2.037 -13.466 1.00 92.38 234 GLY A N 1
ATOM 1865 C CA . GLY A 1 234 ? 17.871 -3.213 -13.436 1.00 92.38 234 GLY A CA 1
ATOM 1866 C C . GLY A 1 234 ? 17.698 -4.138 -12.226 1.00 92.38 234 GLY A C 1
ATOM 1867 O O . GLY A 1 234 ? 18.426 -5.122 -12.108 1.00 92.38 234 GLY A O 1
ATOM 1868 N N . ALA A 1 235 ? 16.732 -3.886 -11.337 1.00 94.69 235 ALA A N 1
ATOM 1869 C CA . ALA A 1 235 ? 16.461 -4.794 -10.225 1.00 94.69 235 ALA A CA 1
ATOM 1870 C C . ALA A 1 235 ? 15.707 -6.059 -10.673 1.00 94.69 235 ALA A C 1
ATOM 1872 O O . ALA A 1 235 ? 14.806 -6.022 -11.513 1.00 94.69 235 ALA A O 1
ATOM 1873 N N . ILE A 1 236 ? 16.029 -7.196 -10.058 1.00 91.88 236 ILE A N 1
ATOM 1874 C CA . ILE A 1 236 ? 15.385 -8.477 -10.369 1.00 91.88 236 ILE A CA 1
ATOM 1875 C C . ILE A 1 236 ? 14.037 -8.565 -9.644 1.00 91.88 236 ILE A C 1
ATOM 1877 O O . ILE A 1 236 ? 13.961 -8.515 -8.416 1.00 91.88 236 ILE A O 1
ATOM 1881 N N . ALA A 1 237 ? 12.955 -8.727 -10.408 1.00 90.4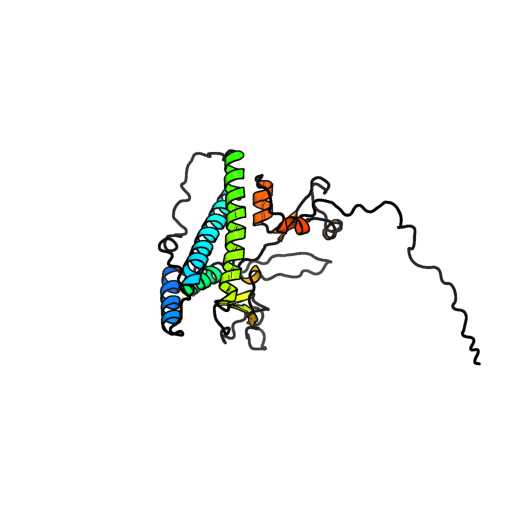4 237 ALA A N 1
ATOM 1882 C CA . ALA A 1 237 ? 11.611 -8.834 -9.854 1.00 90.44 237 ALA A CA 1
ATOM 1883 C C . ALA A 1 237 ? 11.369 -10.188 -9.143 1.00 90.44 237 ALA A C 1
ATOM 1885 O O . ALA A 1 237 ? 11.666 -11.242 -9.720 1.00 90.44 237 ALA A O 1
ATOM 1886 N N . PRO A 1 238 ? 10.744 -10.190 -7.946 1.00 89.62 238 PRO A N 1
ATOM 1887 C CA . PRO A 1 238 ? 10.380 -11.418 -7.240 1.00 89.62 238 PRO A CA 1
ATOM 1888 C C . PRO A 1 238 ? 9.449 -12.350 -8.047 1.00 89.62 238 PRO A C 1
ATOM 1890 O O . PRO A 1 238 ? 8.543 -11.853 -8.729 1.00 89.62 238 PRO A O 1
ATOM 1893 N N . PRO A 1 239 ? 9.565 -13.689 -7.897 1.00 87.56 239 PRO A N 1
ATOM 1894 C CA . PRO A 1 239 ? 8.790 -14.668 -8.672 1.00 87.56 239 PRO A CA 1
ATOM 1895 C C . PRO A 1 239 ? 7.271 -14.516 -8.602 1.00 87.56 239 PRO A C 1
ATOM 1897 O O . PRO A 1 239 ? 6.572 -14.749 -9.585 1.00 87.56 239 PRO A O 1
ATOM 1900 N N . LYS A 1 240 ? 6.739 -14.055 -7.465 1.00 87.31 240 LYS A N 1
ATOM 1901 C CA . LYS A 1 240 ? 5.294 -13.834 -7.279 1.00 87.31 240 LYS A CA 1
ATOM 1902 C C . LYS A 1 240 ? 4.685 -12.836 -8.269 1.00 87.31 240 LYS A C 1
ATOM 1904 O O . LYS A 1 240 ? 3.479 -12.853 -8.479 1.00 87.31 240 LYS A O 1
ATOM 1909 N N . TYR A 1 241 ? 5.503 -11.978 -8.883 1.00 86.69 241 TYR A N 1
ATOM 1910 C CA . TYR A 1 241 ? 5.046 -11.040 -9.904 1.00 86.69 241 TYR A CA 1
ATOM 1911 C C . TYR A 1 241 ? 5.211 -11.581 -11.336 1.00 86.69 241 TYR A C 1
ATOM 1913 O O . TYR A 1 241 ? 4.697 -10.976 -12.275 1.00 86.69 241 TYR A O 1
ATOM 1921 N N . HIS A 1 242 ? 5.869 -12.730 -11.542 1.00 82.38 242 HIS A N 1
ATOM 1922 C CA . HIS A 1 242 ? 6.170 -13.262 -12.881 1.00 82.38 242 HIS A CA 1
ATOM 1923 C C . HIS A 1 242 ? 4.919 -13.629 -13.683 1.00 82.38 242 HIS A C 1
ATOM 1925 O O . HIS A 1 242 ? 4.886 -13.394 -14.889 1.00 82.38 242 HIS A O 1
ATOM 1931 N N . CYS A 1 243 ? 3.869 -14.146 -13.037 1.00 72.50 243 CYS A N 1
ATOM 1932 C CA . CYS A 1 243 ? 2.605 -14.461 -13.711 1.00 72.50 243 CYS A CA 1
ATOM 1933 C C . CYS A 1 243 ? 1.903 -13.204 -14.246 1.00 72.50 243 CYS A C 1
ATOM 1935 O O . CYS A 1 243 ? 1.291 -13.245 -15.313 1.00 72.50 243 CYS A O 1
ATOM 1937 N N . MET A 1 244 ? 2.052 -12.073 -13.549 1.00 79.00 244 MET A N 1
ATOM 1938 C CA . MET A 1 244 ? 1.583 -10.778 -14.032 1.00 79.00 244 MET A CA 1
ATOM 1939 C C . MET A 1 244 ? 2.460 -10.310 -15.196 1.00 79.00 244 MET A C 1
ATOM 1941 O O . MET A 1 244 ? 1.951 -9.839 -16.207 1.00 79.00 244 MET A O 1
ATOM 1945 N N . MET A 1 245 ? 3.774 -10.510 -15.092 1.00 74.12 245 MET A N 1
ATOM 1946 C CA . MET A 1 245 ? 4.772 -10.013 -16.042 1.00 74.12 245 MET A CA 1
ATOM 1947 C C . MET A 1 245 ? 4.909 -10.843 -17.329 1.00 74.12 245 MET A C 1
ATOM 1949 O O . MET A 1 245 ? 5.548 -10.359 -18.259 1.00 74.12 245 MET A O 1
ATOM 1953 N N . LYS A 1 246 ? 4.323 -12.052 -17.381 1.00 67.31 246 LYS A N 1
ATOM 1954 C CA . LYS A 1 246 ? 4.330 -13.020 -18.501 1.00 67.31 246 LYS A CA 1
ATOM 1955 C C . LYS A 1 246 ? 5.688 -13.123 -19.219 1.00 67.31 246 LYS A C 1
ATOM 1957 O O . LYS A 1 246 ? 5.890 -12.517 -20.269 1.00 67.31 246 LYS A O 1
ATOM 1962 N N . LEU A 1 247 ? 6.595 -13.947 -18.686 1.00 60.88 247 LEU A N 1
ATOM 1963 C CA . LEU A 1 247 ? 7.918 -14.213 -19.283 1.00 60.88 247 LEU A CA 1
ATOM 1964 C C . LEU A 1 247 ? 7.849 -14.919 -20.651 1.00 60.88 247 LEU A C 1
ATOM 1966 O O . LEU A 1 247 ? 8.661 -14.637 -21.526 1.00 60.88 247 LEU A O 1
ATOM 1970 N N . GLN A 1 248 ? 6.858 -15.790 -20.859 1.00 54.81 248 GLN A N 1
ATOM 1971 C CA . GLN A 1 248 ? 6.586 -16.450 -22.137 1.00 54.81 248 GLN A CA 1
ATOM 1972 C C . GLN A 1 248 ? 5.200 -16.024 -22.626 1.00 54.81 248 GLN A C 1
ATOM 1974 O O . GLN A 1 248 ? 4.216 -16.068 -21.883 1.00 54.81 248 GLN A O 1
ATOM 1979 N N . GLY A 1 249 ? 5.119 -15.559 -23.876 1.00 47.81 249 GLY A N 1
ATOM 1980 C CA . GLY A 1 249 ? 3.834 -15.509 -24.567 1.00 47.81 249 GLY A CA 1
ATOM 1981 C C . GLY A 1 249 ? 3.292 -16.929 -24.671 1.00 47.81 249 GLY A C 1
ATOM 1982 O O . GLY A 1 249 ? 4.073 -17.876 -24.721 1.00 47.81 249 GLY A O 1
ATOM 1983 N N . VAL A 1 250 ? 1.971 -17.086 -24.684 1.00 43.44 250 VAL A N 1
ATOM 1984 C CA . VAL A 1 250 ? 1.358 -18.340 -25.126 1.00 43.44 250 VAL A CA 1
ATOM 1985 C C . VAL A 1 250 ? 2.059 -18.729 -26.427 1.00 43.44 250 VAL A C 1
ATOM 1987 O O . VAL A 1 250 ? 1.977 -17.982 -27.402 1.00 43.44 250 VAL A O 1
ATOM 1990 N N . SER A 1 251 ? 2.792 -19.845 -26.421 1.00 36.06 251 SER A N 1
ATOM 1991 C CA . SER A 1 251 ? 3.123 -20.530 -27.659 1.00 36.06 251 SER A CA 1
ATOM 1992 C C . SER A 1 251 ? 1.770 -20.953 -28.202 1.00 36.06 251 SER A C 1
ATOM 1994 O O . SER A 1 251 ? 1.176 -21.920 -27.729 1.00 36.06 251 SER A O 1
ATOM 1996 N N . THR A 1 252 ? 1.199 -20.146 -29.094 1.00 35.81 252 THR A N 1
ATOM 1997 C CA . THR A 1 252 ? 0.194 -20.667 -30.002 1.00 35.81 252 THR A CA 1
ATOM 1998 C C . THR A 1 252 ? 0.954 -21.694 -30.816 1.00 35.81 252 THR A C 1
ATOM 2000 O O . THR A 1 252 ? 1.697 -21.367 -31.737 1.00 35.81 252 THR A O 1
ATOM 2003 N N . THR A 1 253 ? 0.849 -22.949 -30.389 1.00 31.20 253 THR A N 1
ATOM 2004 C CA . THR A 1 253 ? 1.123 -24.085 -31.246 1.00 31.20 253 THR A CA 1
ATOM 2005 C C . THR A 1 253 ? 0.355 -23.829 -32.532 1.00 31.20 253 THR A C 1
ATOM 2007 O O . THR A 1 253 ? -0.874 -23.768 -32.555 1.00 31.20 253 THR A O 1
ATOM 2010 N N . LEU A 1 254 ? 1.121 -23.547 -33.576 1.00 37.62 254 LEU A N 1
ATOM 2011 C CA . LEU A 1 254 ? 0.678 -23.406 -34.946 1.00 37.62 254 LEU A CA 1
ATOM 2012 C C . LEU A 1 254 ? 0.036 -24.746 -35.335 1.00 37.62 254 LEU A C 1
ATOM 2014 O O . LEU A 1 254 ? 0.737 -25.703 -35.642 1.00 37.62 254 LEU A O 1
ATOM 2018 N N . GLY A 1 255 ? -1.288 -24.834 -35.221 1.00 32.75 255 GLY A N 1
ATOM 2019 C CA . GLY A 1 255 ? -2.039 -26.056 -35.505 1.00 32.75 255 GLY A CA 1
ATOM 2020 C C . GLY A 1 255 ? -3.312 -26.159 -34.678 1.00 32.75 255 GLY A C 1
ATOM 2021 O O . GLY A 1 255 ? -3.345 -26.936 -33.739 1.00 32.75 255 GLY A O 1
ATOM 2022 N N . ASP A 1 256 ? -4.289 -25.292 -34.965 1.00 33.81 256 ASP A N 1
ATOM 2023 C CA . ASP A 1 256 ? -5.738 -25.600 -34.969 1.00 33.81 256 ASP A CA 1
ATOM 2024 C C . ASP A 1 256 ? -6.580 -24.320 -34.906 1.00 33.81 256 ASP A C 1
ATOM 2026 O O . ASP A 1 256 ? -7.390 -24.084 -34.014 1.00 33.81 256 ASP A O 1
ATOM 2030 N N . GLN A 1 257 ? -6.398 -23.465 -35.912 1.00 33.47 257 GLN A N 1
ATOM 2031 C CA . GLN A 1 257 ? -7.437 -22.532 -36.345 1.00 33.47 257 GLN A CA 1
ATOM 2032 C C . GLN A 1 257 ? -7.499 -22.570 -37.869 1.00 33.47 257 GLN A C 1
ATOM 2034 O O . GLN A 1 257 ? -6.975 -21.702 -38.564 1.00 33.47 257 GLN A O 1
ATOM 2039 N N . ARG A 1 258 ? -8.142 -23.610 -38.403 1.00 31.69 258 ARG A N 1
ATOM 2040 C CA . ARG A 1 258 ? -8.804 -23.505 -39.701 1.00 31.69 258 ARG A CA 1
ATOM 2041 C C . ARG A 1 258 ? -10.300 -23.426 -39.461 1.00 31.69 258 ARG A C 1
ATOM 2043 O O . ARG A 1 258 ? -10.895 -24.422 -39.081 1.00 31.69 258 ARG A O 1
ATOM 2050 N N . LEU A 1 259 ? -10.827 -22.246 -39.800 1.00 33.25 259 LEU A N 1
ATOM 2051 C CA . LEU A 1 259 ? -12.192 -21.977 -40.255 1.00 33.25 259 LEU A CA 1
ATOM 2052 C C . LEU A 1 259 ? -13.240 -22.189 -39.148 1.00 33.25 259 LEU A C 1
ATOM 2054 O O . LEU A 1 259 ? -13.376 -23.257 -38.579 1.00 33.25 259 LEU A O 1
ATOM 2058 N N . LEU A 1 260 ? -13.984 -21.165 -38.747 1.00 28.52 260 LEU A N 1
ATOM 2059 C CA . LEU A 1 260 ? -15.191 -20.769 -39.468 1.00 28.52 260 LEU A CA 1
ATOM 2060 C C . LEU A 1 260 ? -15.518 -19.290 -39.184 1.00 28.52 260 LEU A C 1
ATOM 2062 O O . LEU A 1 260 ? -15.737 -18.905 -38.036 1.00 28.52 260 LEU A O 1
ATOM 2066 N N . HIS A 1 261 ? -15.584 -18.475 -40.240 1.00 29.25 261 HIS A N 1
ATOM 2067 C CA . HIS A 1 261 ? -16.453 -17.293 -40.265 1.00 29.25 261 HIS A CA 1
ATOM 2068 C C . HIS A 1 261 ? -17.862 -17.735 -40.740 1.00 29.25 261 HIS A C 1
ATOM 2070 O O . HIS A 1 261 ? -18.001 -18.827 -41.292 1.00 29.25 261 HIS A O 1
ATOM 2076 N N . PRO A 1 262 ? -18.906 -16.932 -40.469 1.00 40.69 262 PRO A N 1
ATOM 2077 C CA . PRO A 1 262 ? -20.301 -17.334 -40.376 1.00 40.69 262 PRO A CA 1
ATOM 2078 C C . PRO A 1 262 ? -21.027 -17.284 -41.726 1.00 40.69 262 PRO A C 1
ATOM 2080 O O . PRO A 1 262 ? -20.650 -16.511 -42.604 1.00 40.69 262 PRO A O 1
ATOM 2083 N N . ASN A 1 263 ? -22.138 -18.023 -41.786 1.00 32.56 263 ASN A N 1
ATOM 2084 C CA . ASN A 1 263 ? -23.088 -18.209 -42.891 1.00 32.56 263 ASN A CA 1
ATOM 2085 C C . ASN A 1 263 ? -22.770 -19.376 -43.826 1.00 32.56 263 ASN A C 1
ATOM 2087 O O . ASN A 1 263 ? -22.191 -19.181 -44.882 1.00 32.56 263 ASN A O 1
ATOM 2091 N N . ASP A 1 264 ? -23.297 -20.548 -43.471 1.00 29.83 264 ASP A N 1
ATOM 2092 C CA . ASP A 1 264 ? -24.001 -21.394 -44.431 1.00 29.83 264 ASP A CA 1
ATOM 2093 C C . ASP A 1 264 ? -25.190 -22.062 -43.727 1.00 29.83 264 ASP A C 1
ATOM 2095 O O . ASP A 1 264 ? -25.060 -22.725 -42.696 1.00 29.83 264 ASP A O 1
ATOM 2099 N N . GLN A 1 265 ? -26.385 -21.799 -44.255 1.00 39.41 265 GLN A N 1
ATOM 2100 C CA . GLN A 1 265 ? -27.629 -22.451 -43.868 1.00 39.41 265 GLN A CA 1
ATOM 2101 C C . GLN A 1 265 ? -27.560 -23.930 -44.254 1.00 39.41 265 GLN A C 1
ATOM 2103 O O . GLN A 1 265 ? -27.447 -24.242 -45.436 1.00 39.41 265 GLN A O 1
ATOM 2108 N N . MET A 1 266 ? -27.759 -24.846 -43.305 1.00 29.53 266 MET A N 1
ATOM 2109 C CA . MET A 1 266 ? -28.196 -26.199 -43.651 1.00 29.53 266 MET A CA 1
ATOM 2110 C C . MET A 1 266 ? -29.103 -26.794 -42.565 1.00 29.53 266 MET A C 1
ATOM 2112 O O . MET A 1 266 ? -28.664 -27.231 -41.510 1.00 29.53 266 MET A O 1
ATOM 2116 N N . LYS A 1 267 ? -30.403 -26.718 -42.868 1.00 30.92 267 LYS A N 1
ATOM 2117 C CA . LYS A 1 267 ? -31.528 -27.608 -42.530 1.00 30.92 267 LYS A CA 1
ATOM 2118 C C . LYS A 1 267 ? -31.321 -28.651 -41.415 1.00 30.92 267 LYS A C 1
ATOM 2120 O O . LYS A 1 267 ? -30.581 -29.614 -41.573 1.00 30.92 267 LYS A O 1
ATOM 2125 N N . MET A 1 268 ? -32.148 -28.529 -40.377 1.00 28.28 268 MET A N 1
ATOM 2126 C CA . MET A 1 268 ? -32.472 -29.598 -39.425 1.00 28.28 268 MET A CA 1
ATOM 2127 C C . MET A 1 268 ? -33.330 -30.680 -40.108 1.00 28.28 268 MET A C 1
ATOM 2129 O O . MET A 1 268 ? -34.325 -30.316 -40.746 1.00 28.28 268 MET A O 1
ATOM 2133 N N . PRO A 1 269 ? -33.051 -31.984 -39.929 1.00 31.95 269 PRO A N 1
ATOM 2134 C CA . PRO A 1 269 ? -34.052 -33.022 -40.079 1.00 31.95 269 PRO A CA 1
ATOM 2135 C C . PRO A 1 269 ? -34.678 -33.383 -38.723 1.00 31.95 269 PRO A C 1
ATOM 2137 O O . PRO A 1 269 ? -34.004 -33.676 -37.741 1.00 31.95 269 PRO A O 1
ATOM 2140 N N . VAL A 1 270 ? -36.001 -33.304 -38.770 1.00 34.50 270 VAL A N 1
ATOM 2141 C CA . VAL A 1 270 ? -37.090 -33.743 -37.893 1.00 34.50 270 VAL A CA 1
ATOM 2142 C C . VAL A 1 270 ? -36.854 -35.041 -37.102 1.00 34.50 270 VAL A C 1
ATOM 2144 O O . VAL A 1 270 ? -36.281 -36.004 -37.604 1.00 34.50 270 VAL A O 1
ATOM 2147 N N . ASP A 1 271 ? -37.410 -35.037 -35.887 1.00 36.44 271 ASP A N 1
ATOM 2148 C CA . ASP A 1 271 ? -37.648 -36.162 -34.980 1.00 36.44 271 ASP A CA 1
ATOM 2149 C C . ASP A 1 271 ? -38.156 -37.448 -35.653 1.00 36.44 271 ASP A C 1
ATOM 2151 O O . ASP A 1 271 ? -39.102 -37.437 -36.442 1.00 36.44 271 ASP A O 1
ATOM 2155 N N . SER A 1 272 ? -37.672 -38.592 -35.171 1.00 34.28 272 SER A N 1
ATOM 2156 C CA . SER A 1 272 ? -38.467 -39.819 -35.165 1.00 34.28 272 SER A CA 1
ATOM 2157 C C . SER A 1 272 ? -38.172 -40.644 -33.916 1.00 34.28 272 SER A C 1
ATOM 2159 O O . SER A 1 272 ? -37.089 -41.205 -33.756 1.00 34.28 272 SER A O 1
ATOM 2161 N N . LYS A 1 273 ? -39.188 -40.694 -33.047 1.00 37.75 273 LYS A N 1
ATOM 2162 C CA . LYS A 1 273 ? -39.435 -41.701 -32.009 1.00 37.75 273 LYS A CA 1
ATOM 2163 C C . LYS A 1 273 ? -39.132 -43.114 -32.506 1.00 37.75 273 LYS A C 1
ATOM 2165 O O . LYS A 1 273 ? -39.563 -43.431 -33.609 1.00 37.75 273 LYS A O 1
ATOM 2170 N N . VAL A 1 274 ? -38.612 -43.974 -31.630 1.00 31.75 274 VAL A N 1
ATOM 2171 C CA . VAL A 1 274 ? -39.060 -45.374 -31.518 1.00 31.75 274 VAL A CA 1
ATOM 2172 C C . VAL A 1 274 ? -38.960 -45.799 -30.047 1.00 31.75 274 VAL A C 1
ATOM 2174 O O . VAL A 1 274 ? -37.873 -45.828 -29.478 1.00 31.75 274 VAL A O 1
ATOM 2177 N N . GLU A 1 275 ? -40.117 -46.080 -29.445 1.00 31.44 275 GLU A N 1
ATOM 2178 C CA . GLU A 1 275 ? -40.272 -46.942 -28.268 1.00 31.44 275 GLU A CA 1
ATOM 2179 C C . GLU A 1 275 ? -40.020 -48.398 -28.681 1.00 31.44 275 GLU A C 1
ATOM 2181 O O . GLU A 1 275 ? -40.501 -48.813 -29.735 1.00 31.44 275 GLU A O 1
ATOM 2186 N N . TYR A 1 276 ? -39.287 -49.155 -27.866 1.00 38.91 276 TYR A N 1
ATOM 2187 C CA . TYR A 1 276 ? -39.793 -50.293 -27.082 1.00 38.91 276 TYR A CA 1
ATOM 2188 C C . TYR A 1 276 ? -38.754 -50.661 -26.019 1.00 38.91 276 TYR A C 1
ATOM 2190 O O . TYR A 1 276 ? -37.553 -50.722 -26.366 1.00 38.91 276 TYR A O 1
#